Protein AF-A0A7Z2PSY8-F1 (afdb_monomer)

Radius of gyration: 21.69 Å; Cα contacts (8 Å, |Δi|>4): 597; chains: 1; bounding box: 58×44×55 Å

Foldseek 3Di:
DEEEQEDCPDVRLLLQLLVLVVVAQYEYEAQPPVCLVCLLVLNHPDDAPCSSVSSVVSVVVNRYHYYHACQPCLPGQEYEYAHAQAADPPPRGTNCVSLLVVLLRCLVSADAHEYEYAYDDDPCSQVVSVVSSCVNHVPHHYFYKYWYDDADGRCRNVCSVPPLDTDIDGPDPSNCVSVVNQQAAAEEQEEDQPLEPPDLHNVPQPPAPPDPHHAYEYEYPRNQVVCPVVDPRHHYDPDSLRSLAQHQEYEYRYPDPCLPDDLLSSCVRYPAQEYEYAPPSDDPVVSVVSPHNYRYPPHD

Nearest PDB structures (foldseek):
  4xrr-assembly1_A  TM=5.556E-01  e=1.363E-18  Micromonospora echinospora
  4r16-assembly1_B  TM=5.068E-01  e=2.074E-19  Pyrococcus horikoshii OT3
  1mv8-assembly2_D  TM=5.829E-01  e=1.778E-17  Pseudomonas aeruginosa
  4xr9-assembly1_A  TM=5.450E-01  e=8.965E-18  Micromonospora echinospora
  4xr9-assembly1_B  TM=5.479E-01  e=3.734E-17  Micromonospora echinospora

pLDDT: mean 87.35, std 10.58, range [51.31, 98.19]

Secondary structure (DSSP, 8-state):
-EEEEE--SHHHHHHHHHHHHTT-EEEEE-S-HHHHHHHHTT--SS--TTHHHHHHHHHHTT-EEEESSSTTGGG-SEEEE----PBPTTT--B--THHHHHHHHHHTT-SSPEEEE-S---TTHHHHHHHHHHHH-TT---EEEE----PPTTSHHHHHHS-S----B-S-HHHHHHTT---TT-EEEEE--SSSSS----TT-TTTTTTTTSEEEEE-SSTHHHHHHH-TT-EE-SSHHHHTTT-SEEEE-S-SGGGGS-HHHHHHHSSS-EEEETT--S-HHHHHHTT-EEEETT--

Sequence (300 aa):
MRIAMIGAGYIGLVSGACFADFAHDVTCIDKNAEKIAALKQSKIPIYEPDLDQLVTSGVNAGRLKFATDLSSIGDADAVFIAVGTASRRGDGHADLSYVPAAAHEIATHLKDFTVVTKSTVPVGTGDEAERIVREANPAADFAVASNPEFLREGAAIRDFQHPDRIVVGTADERARKVMGGDIRGKTIAMLGLTFKPDTDDGREAPSLPLIAGAKVGAHDPVGMEQAKKELDGSEYCDDPYTCTRGADALVIVTEWKFRGLDLERIKRAMAAPVIVDLRNIYRPEDVRAQGFKYESIGRQ

Structure (mmCIF, N/CA/C/O backbone):
data_AF-A0A7Z2PSY8-F1
#
_entry.id   AF-A0A7Z2PSY8-F1
#
loop_
_atom_site.group_PDB
_atom_site.id
_atom_site.type_symbol
_atom_site.label_atom_id
_atom_site.label_alt_id
_atom_site.label_comp_id
_atom_site.label_asym_id
_atom_site.label_entity_id
_atom_site.label_seq_id
_atom_site.pdbx_PDB_ins_code
_atom_site.Cartn_x
_atom_site.Cartn_y
_atom_site.Cartn_z
_atom_site.occupancy
_atom_site.B_iso_or_equiv
_atom_site.auth_seq_id
_atom_site.auth_comp_id
_atom_site.auth_asym_id
_atom_site.auth_atom_id
_atom_site.pdbx_PDB_model_num
ATOM 1 N N . MET A 1 1 ? -10.119 -10.479 3.248 1.00 86.75 1 MET A N 1
ATOM 2 C CA . MET A 1 1 ? -9.337 -10.192 4.475 1.00 86.75 1 MET A CA 1
ATOM 3 C C . MET A 1 1 ? -10.145 -9.283 5.379 1.00 86.75 1 MET A C 1
ATOM 5 O O . MET A 1 1 ? -10.977 -8.540 4.860 1.00 86.75 1 MET A O 1
ATOM 9 N N . ARG A 1 2 ? -9.896 -9.348 6.684 1.00 93.06 2 ARG A N 1
ATOM 10 C CA . ARG A 1 2 ? -10.402 -8.424 7.700 1.00 93.06 2 ARG A CA 1
ATOM 11 C C . ARG A 1 2 ? -9.403 -7.281 7.875 1.00 93.06 2 ARG A C 1
ATOM 13 O O . ARG A 1 2 ? -8.241 -7.525 8.187 1.00 93.06 2 ARG A O 1
ATOM 20 N N . ILE A 1 3 ? -9.840 -6.051 7.636 1.00 95.50 3 ILE A N 1
ATOM 21 C CA . ILE A 1 3 ? -9.002 -4.850 7.659 1.00 95.50 3 ILE A CA 1
ATOM 22 C C . ILE A 1 3 ? -9.543 -3.888 8.715 1.00 95.50 3 ILE A C 1
ATOM 24 O O . ILE A 1 3 ? -10.713 -3.509 8.683 1.00 95.50 3 ILE A O 1
ATOM 28 N N . ALA A 1 4 ? -8.679 -3.447 9.624 1.00 97.56 4 ALA A N 1
ATOM 29 C CA . ALA A 1 4 ? -8.958 -2.310 10.490 1.00 97.56 4 ALA A CA 1
ATOM 30 C C . ALA A 1 4 ? -8.275 -1.061 9.921 1.00 97.56 4 ALA A C 1
ATOM 32 O O . ALA A 1 4 ? -7.093 -1.097 9.588 1.00 97.56 4 ALA A O 1
ATOM 33 N N . MET A 1 5 ? -9.009 0.043 9.804 1.00 97.94 5 MET A N 1
ATOM 34 C CA . MET A 1 5 ? -8.512 1.314 9.275 1.00 97.94 5 MET A CA 1
ATOM 35 C C . MET A 1 5 ? -8.620 2.388 10.356 1.00 97.94 5 MET A C 1
ATOM 37 O O . MET A 1 5 ? -9.709 2.889 10.630 1.00 97.94 5 MET A O 1
ATOM 41 N N . ILE A 1 6 ? -7.503 2.722 11.000 1.00 97.94 6 ILE A N 1
ATOM 42 C CA . ILE A 1 6 ? -7.448 3.691 12.099 1.00 97.94 6 ILE A CA 1
ATOM 43 C C . ILE A 1 6 ? -7.266 5.094 11.525 1.00 97.94 6 ILE A C 1
ATOM 45 O O . ILE A 1 6 ? -6.242 5.415 10.928 1.00 97.94 6 ILE A O 1
ATOM 49 N N . GLY A 1 7 ? -8.259 5.939 11.764 1.00 96.62 7 GLY A N 1
ATOM 50 C CA . GLY A 1 7 ? -8.446 7.243 11.148 1.00 96.62 7 GLY A CA 1
ATOM 51 C C . GLY A 1 7 ? -9.533 7.170 10.079 1.00 96.62 7 GLY A C 1
ATOM 52 O O . GLY A 1 7 ? -9.344 6.561 9.033 1.00 96.62 7 GLY A O 1
ATOM 53 N N . ALA A 1 8 ? -10.658 7.853 10.301 1.00 96.25 8 ALA A N 1
ATOM 54 C CA . ALA A 1 8 ? -11.702 8.058 9.291 1.00 96.25 8 ALA A CA 1
ATOM 55 C C . ALA A 1 8 ? -11.617 9.482 8.713 1.00 96.25 8 ALA A C 1
ATOM 57 O O . ALA A 1 8 ? -12.619 10.172 8.526 1.00 96.25 8 ALA A O 1
ATOM 58 N N . GLY A 1 9 ? -10.390 9.977 8.525 1.00 92.12 9 GLY A N 1
ATOM 59 C CA . GLY A 1 9 ? -10.117 11.185 7.745 1.00 92.12 9 GLY A CA 1
ATOM 60 C C . GLY A 1 9 ? -10.189 10.903 6.245 1.00 92.12 9 GLY A C 1
ATOM 61 O O . GLY A 1 9 ? -10.648 9.843 5.832 1.00 92.12 9 GLY A O 1
ATOM 62 N N . TYR A 1 10 ? -9.688 11.833 5.435 1.00 92.44 10 TYR A N 1
ATOM 63 C CA . TYR A 1 10 ? -9.713 11.717 3.976 1.00 92.44 10 TYR A CA 1
ATOM 64 C C . TYR A 1 10 ? -9.100 10.399 3.468 1.00 92.44 10 TYR A C 1
ATOM 66 O O . TYR A 1 10 ? -9.788 9.579 2.866 1.00 92.44 10 TYR A O 1
ATOM 74 N N . ILE A 1 11 ? -7.829 10.149 3.807 1.00 92.81 11 ILE A N 1
ATOM 75 C CA . ILE A 1 11 ? -7.092 8.947 3.385 1.00 92.81 11 ILE A CA 1
ATOM 76 C C . ILE A 1 11 ? -7.780 7.672 3.881 1.00 92.81 11 ILE A C 1
ATOM 78 O O . ILE A 1 11 ? -8.051 6.769 3.091 1.00 92.81 11 ILE A O 1
ATOM 82 N N . GLY A 1 12 ? -8.058 7.589 5.184 1.00 96.50 12 GLY A N 1
ATOM 83 C CA . GLY A 1 12 ? -8.584 6.367 5.784 1.00 96.50 12 GLY A CA 1
ATOM 84 C C . GLY A 1 12 ? -10.005 6.033 5.334 1.00 96.50 12 GLY A C 1
ATOM 85 O O . GLY A 1 12 ? -10.288 4.872 5.050 1.00 96.50 12 GLY A O 1
ATOM 86 N N . LEU A 1 13 ? -10.887 7.028 5.178 1.00 97.81 13 LEU A N 1
ATOM 87 C CA . LEU A 1 13 ? -12.253 6.781 4.713 1.00 97.81 13 LEU A CA 1
ATOM 88 C C . LEU A 1 13 ? -12.284 6.330 3.250 1.00 97.81 13 LEU A C 1
ATOM 90 O O . LEU A 1 13 ? -12.935 5.329 2.956 1.00 97.81 13 LEU A O 1
ATOM 94 N N . VAL A 1 14 ? -11.559 7.015 2.356 1.00 97.06 14 VAL A N 1
ATOM 95 C CA . VAL A 1 14 ? -11.489 6.626 0.936 1.00 97.06 14 VAL A CA 1
ATOM 96 C C . VAL A 1 14 ? -10.870 5.236 0.794 1.00 97.06 14 VAL A C 1
ATOM 98 O O . VAL A 1 14 ? -11.462 4.368 0.153 1.00 97.06 14 VAL A O 1
ATOM 101 N N . SER A 1 15 ? -9.733 4.990 1.453 1.00 95.38 15 SER A N 1
ATOM 102 C CA . SER A 1 15 ? -9.054 3.687 1.402 1.00 95.38 15 SER A CA 1
ATOM 103 C C . SER A 1 15 ? -9.944 2.570 1.944 1.00 95.38 15 SER A C 1
ATOM 105 O O . SER A 1 15 ? -10.077 1.522 1.321 1.00 95.38 15 SER A O 1
ATOM 107 N N . GLY A 1 16 ? -10.583 2.789 3.098 1.00 96.75 16 GLY A N 1
ATOM 108 C CA . GLY A 1 16 ? -11.460 1.802 3.720 1.00 96.75 16 GLY A CA 1
ATOM 109 C C . GLY A 1 16 ? -12.694 1.482 2.875 1.00 96.75 16 GLY A C 1
ATOM 110 O O . GLY A 1 16 ? -13.048 0.312 2.731 1.00 96.75 16 GLY A O 1
ATOM 111 N N . ALA A 1 17 ? -13.312 2.495 2.261 1.00 97.81 17 ALA A N 1
ATOM 112 C CA . ALA A 1 17 ? -14.438 2.302 1.351 1.00 97.81 17 ALA A CA 1
ATOM 113 C C . ALA A 1 17 ? -14.027 1.526 0.087 1.00 97.81 17 ALA A C 1
ATOM 115 O O . ALA A 1 17 ? -14.714 0.579 -0.293 1.00 97.81 17 ALA A O 1
ATOM 116 N N . CYS A 1 18 ? -12.877 1.849 -0.513 1.00 92.56 18 CYS A N 1
ATOM 117 C CA . CYS A 1 18 ? -12.367 1.126 -1.681 1.00 92.56 18 CYS A CA 1
ATOM 118 C C . CYS A 1 18 ? -11.974 -0.323 -1.349 1.00 92.56 18 CYS A C 1
ATOM 120 O O . CYS A 1 18 ? -12.273 -1.235 -2.113 1.00 92.56 18 CYS A O 1
ATOM 122 N N . PHE A 1 19 ? -11.367 -0.582 -0.186 1.00 91.38 19 PHE A N 1
ATOM 123 C CA . PHE A 1 19 ? -11.112 -1.957 0.254 1.00 91.38 19 PHE A CA 1
ATOM 124 C C . PHE A 1 19 ? -12.413 -2.757 0.445 1.00 91.38 19 PHE A C 1
ATOM 126 O O . PHE A 1 19 ? -12.470 -3.930 0.075 1.00 91.38 19 PHE A O 1
ATOM 133 N N . ALA A 1 20 ? -13.471 -2.146 0.986 1.00 94.19 20 ALA A N 1
ATOM 134 C CA . ALA A 1 20 ? -14.768 -2.81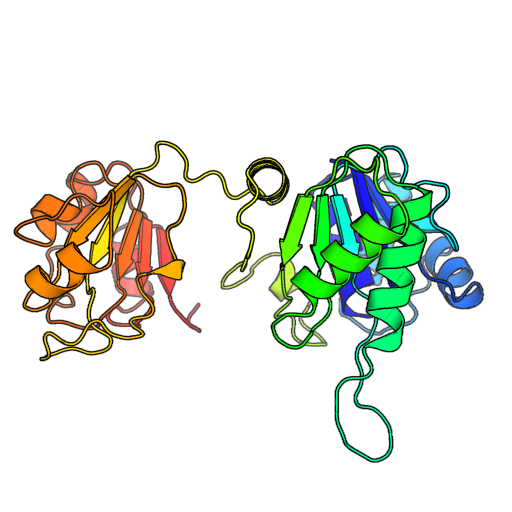1 1.128 1.00 94.19 20 ALA A CA 1
ATOM 135 C C . ALA A 1 20 ? -15.424 -3.121 -0.234 1.00 94.19 20 ALA A C 1
ATOM 137 O O . ALA A 1 20 ? -16.094 -4.152 -0.389 1.00 94.19 20 ALA A O 1
ATOM 138 N N . ASP A 1 21 ? -15.204 -2.256 -1.227 1.00 90.19 21 ASP A N 1
ATOM 139 C CA . ASP A 1 21 ? -15.605 -2.468 -2.622 1.00 90.19 21 ASP A CA 1
ATOM 140 C C . ASP A 1 21 ? -14.829 -3.625 -3.272 1.00 90.19 21 ASP A C 1
ATOM 142 O O . ASP A 1 21 ? -15.420 -4.493 -3.911 1.00 90.19 21 ASP A O 1
ATOM 146 N N . PHE A 1 22 ? -13.539 -3.765 -2.952 1.00 82.25 22 PHE A N 1
ATOM 147 C CA . PHE A 1 22 ? -12.706 -4.929 -3.297 1.00 82.25 22 PHE A CA 1
ATOM 148 C C . PHE A 1 22 ? -13.008 -6.188 -2.459 1.00 82.25 22 PHE A C 1
ATOM 150 O O . PHE A 1 22 ? -12.196 -7.109 -2.376 1.00 82.25 22 PHE A O 1
ATOM 157 N N . ALA A 1 23 ? -14.194 -6.252 -1.852 1.00 85.88 23 ALA A N 1
ATOM 158 C CA . ALA A 1 23 ? -14.717 -7.388 -1.098 1.00 85.88 23 ALA A CA 1
ATOM 159 C C . ALA A 1 23 ? -13.939 -7.762 0.183 1.00 85.88 23 ALA A C 1
ATOM 161 O O . ALA A 1 23 ? -14.065 -8.887 0.679 1.00 85.88 23 ALA A O 1
ATOM 162 N N . HIS A 1 24 ? -13.183 -6.830 0.769 1.00 88.81 24 HIS A N 1
ATOM 163 C CA . HIS A 1 24 ? -12.647 -6.989 2.125 1.00 88.81 24 HIS A CA 1
ATOM 164 C C . HIS A 1 24 ? -13.714 -6.670 3.190 1.00 88.81 24 HIS A C 1
ATOM 166 O O . HIS A 1 24 ? -14.646 -5.913 2.930 1.00 88.81 24 HIS A O 1
ATOM 172 N N . ASP A 1 25 ? -13.588 -7.246 4.391 1.00 95.56 25 ASP A N 1
ATOM 173 C CA . ASP A 1 25 ? -14.380 -6.839 5.565 1.00 95.56 25 ASP A CA 1
ATOM 174 C C . ASP A 1 25 ? -13.592 -5.753 6.300 1.00 95.56 25 ASP A C 1
ATOM 176 O O . ASP A 1 25 ? -12.512 -6.018 6.827 1.00 95.56 25 ASP A O 1
ATOM 180 N N . VAL A 1 26 ? -14.089 -4.521 6.267 1.00 97.62 26 VAL A N 1
ATOM 181 C CA . VAL A 1 26 ? -13.376 -3.325 6.710 1.00 97.62 26 VAL A CA 1
ATOM 182 C C . VAL A 1 26 ? -14.096 -2.686 7.888 1.00 97.62 26 VAL A C 1
ATOM 184 O O . VAL A 1 26 ? -15.297 -2.420 7.836 1.00 97.62 26 VAL A O 1
ATOM 187 N N . THR A 1 27 ? -13.343 -2.359 8.936 1.00 98.19 27 THR A N 1
ATOM 188 C CA . THR A 1 27 ? -13.812 -1.490 10.021 1.00 98.19 27 THR A CA 1
ATOM 189 C C . THR A 1 27 ? -12.986 -0.208 10.053 1.00 98.19 27 THR A C 1
ATOM 191 O O . THR A 1 27 ? -11.801 -0.239 10.378 1.00 98.19 27 THR A O 1
ATOM 194 N N . CYS A 1 28 ? -13.612 0.926 9.731 1.00 98.12 28 CYS A N 1
ATOM 195 C CA . CYS A 1 28 ? -13.019 2.254 9.883 1.00 98.12 28 CYS A CA 1
ATOM 196 C C . CYS A 1 28 ? -13.229 2.767 11.314 1.00 98.12 28 CYS A C 1
ATOM 198 O O . CYS A 1 28 ? -14.351 2.784 11.824 1.00 98.12 28 CYS A O 1
ATOM 200 N N . ILE A 1 29 ? -12.150 3.196 11.961 1.00 98.12 29 ILE A N 1
ATOM 201 C CA . ILE A 1 29 ? -12.110 3.516 13.390 1.00 98.12 29 ILE A CA 1
ATOM 202 C C . ILE A 1 29 ? -11.649 4.958 13.567 1.00 98.12 29 ILE A C 1
ATOM 204 O O . ILE A 1 29 ? -10.627 5.354 13.017 1.00 98.12 29 ILE A O 1
ATOM 208 N N . ASP A 1 30 ? -12.374 5.760 14.341 1.00 97.38 30 ASP A N 1
ATOM 209 C CA . ASP A 1 30 ? -11.993 7.145 14.638 1.00 97.38 30 ASP A CA 1
ATOM 210 C C . ASP A 1 30 ? -12.490 7.546 16.028 1.00 97.38 30 ASP A C 1
ATOM 212 O O . ASP A 1 30 ? -13.621 7.236 16.400 1.00 97.38 30 ASP A O 1
ATOM 216 N N . LYS A 1 31 ? -11.665 8.266 16.796 1.00 96.00 31 LYS A N 1
ATOM 217 C CA . LYS A 1 31 ? -12.029 8.710 18.153 1.00 96.00 31 LYS A CA 1
ATOM 218 C C . LYS A 1 31 ? -13.129 9.776 18.153 1.00 96.00 31 LYS A C 1
ATOM 220 O O . LYS A 1 31 ? -13.760 10.004 19.183 1.00 96.00 31 LYS A O 1
ATOM 225 N N . ASN A 1 32 ? -13.381 10.439 17.022 1.00 96.38 32 ASN A N 1
ATOM 226 C CA . ASN A 1 32 ? -14.472 11.396 16.901 1.00 96.38 32 ASN A CA 1
ATOM 227 C C . ASN A 1 32 ? -15.827 10.666 16.786 1.00 96.38 32 ASN A C 1
ATOM 229 O O . ASN A 1 32 ? -16.241 10.237 15.706 1.00 96.38 32 ASN A O 1
ATOM 233 N N . ALA A 1 33 ? -16.538 10.568 17.912 1.00 97.06 33 ALA A N 1
ATOM 234 C CA . ALA A 1 33 ? -17.832 9.894 17.999 1.00 97.06 33 ALA A CA 1
ATOM 235 C C . ALA A 1 33 ? -18.912 10.512 17.092 1.00 97.06 33 ALA A C 1
ATOM 237 O O . ALA A 1 33 ? -19.717 9.773 16.524 1.00 97.06 33 ALA A O 1
ATOM 238 N N . GLU A 1 34 ? -18.919 11.835 16.907 1.00 97.06 34 GLU A N 1
ATOM 239 C CA . GLU A 1 34 ? -19.874 12.516 16.020 1.00 97.06 34 GLU A CA 1
ATOM 240 C C . GLU A 1 34 ? -19.637 12.128 14.558 1.00 97.06 34 GLU A C 1
ATOM 242 O O . GLU A 1 34 ? -20.580 11.796 13.836 1.00 97.06 34 GLU A O 1
ATOM 247 N N . LYS A 1 35 ? -18.365 12.079 14.143 1.00 96.75 35 LYS A N 1
ATOM 248 C CA . LYS A 1 35 ? -17.960 11.622 12.810 1.00 96.75 35 LYS A CA 1
ATOM 249 C C . LYS A 1 35 ? -18.402 10.181 12.562 1.00 96.75 35 LYS A C 1
ATOM 251 O O . LYS A 1 35 ? -19.007 9.890 11.533 1.00 96.75 35 LYS A O 1
ATOM 256 N N . ILE A 1 36 ? -18.138 9.281 13.509 1.00 97.94 36 ILE A N 1
ATOM 257 C CA . ILE A 1 36 ? -18.538 7.873 13.398 1.00 97.94 36 ILE A CA 1
ATOM 258 C C . ILE A 1 36 ? -20.064 7.727 13.376 1.00 97.94 36 ILE A C 1
ATOM 260 O O . ILE A 1 36 ? -20.589 6.939 12.589 1.00 97.94 36 ILE A O 1
ATOM 264 N N . ALA A 1 37 ? -20.797 8.494 14.185 1.00 96.94 37 ALA A N 1
ATOM 265 C CA . ALA A 1 37 ? -22.258 8.491 14.171 1.00 96.94 37 ALA A CA 1
ATOM 266 C C . ALA A 1 37 ? -22.831 8.968 12.825 1.00 96.94 37 ALA A C 1
ATOM 268 O O . ALA A 1 37 ? -23.801 8.382 12.339 1.00 96.94 37 ALA A O 1
ATOM 269 N N . ALA A 1 38 ? -22.219 9.982 12.203 1.00 96.50 38 ALA A N 1
ATOM 270 C CA . ALA A 1 38 ? -22.578 10.443 10.863 1.00 96.50 38 ALA A CA 1
ATOM 271 C C . ALA A 1 38 ? -22.304 9.363 9.800 1.00 96.50 38 ALA A C 1
ATOM 273 O O . ALA A 1 38 ? -23.201 9.021 9.028 1.00 96.50 38 ALA A O 1
ATOM 274 N N . LEU A 1 39 ? -21.116 8.751 9.821 1.00 97.06 39 LEU A N 1
ATOM 275 C CA . LEU A 1 39 ? -20.724 7.698 8.879 1.00 97.06 39 LEU A CA 1
ATOM 276 C C . LEU A 1 39 ? -21.614 6.450 8.970 1.00 97.06 39 LEU A C 1
ATOM 278 O O . LEU A 1 39 ? -21.987 5.888 7.944 1.00 97.06 39 LEU A O 1
ATOM 282 N N . LYS A 1 40 ? -22.049 6.061 10.176 1.00 95.12 40 LYS A N 1
ATOM 283 C CA . LYS A 1 40 ? -23.037 4.979 10.375 1.00 95.12 40 LYS A CA 1
ATOM 284 C C . LYS A 1 40 ? -24.397 5.268 9.732 1.00 95.12 40 LYS A C 1
ATOM 286 O O . LYS A 1 40 ? -25.156 4.340 9.480 1.00 95.12 40 LYS A O 1
ATOM 291 N N . GLN A 1 41 ? -24.710 6.536 9.477 1.00 93.31 41 GLN A N 1
ATOM 292 C CA . GLN A 1 41 ? -25.907 6.981 8.758 1.00 93.31 41 GLN A CA 1
ATOM 293 C C . GLN A 1 41 ? -25.609 7.296 7.280 1.00 93.31 41 GLN A C 1
ATOM 295 O O . GLN A 1 41 ? -26.411 7.966 6.634 1.00 93.31 41 GLN A O 1
ATOM 300 N N . SER A 1 42 ? -24.451 6.868 6.761 1.00 90.44 42 SER A N 1
ATOM 301 C CA . SER A 1 42 ? -23.938 7.188 5.420 1.00 90.44 42 SER A CA 1
ATOM 302 C C . SER A 1 42 ? -23.840 8.693 5.128 1.00 90.44 42 SER A C 1
ATOM 304 O O . SER A 1 42 ? -23.894 9.124 3.980 1.00 90.44 42 SER A O 1
ATOM 306 N N . LYS A 1 43 ? -23.679 9.519 6.171 1.00 93.56 43 LYS A N 1
ATOM 307 C CA . LYS A 1 43 ? -23.410 10.956 6.041 1.00 93.56 43 LYS A CA 1
ATOM 308 C C . LYS A 1 43 ? -21.903 11.173 6.027 1.00 93.56 43 LYS A C 1
ATOM 310 O O . LYS A 1 43 ? -21.231 10.954 7.035 1.00 93.56 43 LYS A O 1
ATOM 315 N N . ILE A 1 44 ? -21.382 11.593 4.880 1.00 94.31 44 ILE A N 1
ATOM 316 C CA . ILE A 1 44 ? -19.942 11.711 4.652 1.00 94.31 44 ILE A CA 1
ATOM 317 C C . ILE A 1 44 ? -19.440 13.074 5.162 1.00 94.31 44 ILE A C 1
ATOM 319 O O . ILE A 1 44 ? -19.973 14.106 4.757 1.00 94.31 44 ILE A O 1
ATOM 323 N N . PRO A 1 45 ? -18.433 13.113 6.058 1.00 87.31 45 PRO A N 1
ATOM 324 C CA . PRO A 1 45 ? -17.938 14.347 6.680 1.00 87.31 45 PRO A CA 1
ATOM 325 C C . PRO A 1 45 ? -16.943 15.130 5.803 1.00 87.31 45 PRO A C 1
ATOM 327 O O . PRO A 1 45 ? -16.432 16.164 6.226 1.00 87.31 45 PRO A O 1
ATOM 330 N N . ILE A 1 46 ? -16.633 14.617 4.613 1.00 89.94 46 ILE A N 1
ATOM 331 C CA . ILE A 1 46 ? -15.709 15.185 3.629 1.00 89.94 46 ILE A CA 1
ATOM 332 C C . ILE A 1 46 ? -16.383 15.190 2.258 1.00 89.94 46 ILE A C 1
ATOM 334 O O . ILE A 1 46 ? -17.334 14.443 2.033 1.00 89.94 46 ILE A O 1
ATOM 338 N N . TYR A 1 47 ? -15.874 16.005 1.340 1.00 90.69 47 TYR A N 1
ATOM 339 C CA . TYR A 1 47 ? -16.295 15.964 -0.054 1.00 90.69 47 TYR A CA 1
ATOM 340 C C . TYR A 1 47 ? -15.272 15.186 -0.880 1.00 90.69 47 TYR A C 1
ATOM 342 O O . TYR A 1 47 ? -14.105 15.561 -0.929 1.00 90.69 47 TYR A O 1
ATOM 350 N N . GLU A 1 48 ? -15.734 14.123 -1.526 1.00 91.94 48 GLU A N 1
ATOM 351 C CA . GLU A 1 48 ? -15.011 13.371 -2.546 1.00 91.94 48 GLU A CA 1
ATOM 352 C C . GLU A 1 48 ? -16.058 12.797 -3.512 1.00 91.94 48 GLU A C 1
ATOM 354 O O . GLU A 1 48 ? -17.046 12.232 -3.025 1.00 91.94 48 GLU A O 1
ATOM 359 N N . PRO A 1 49 ? -15.919 12.967 -4.843 1.00 92.69 49 PRO A N 1
ATOM 360 C CA . PRO A 1 49 ? -16.894 12.451 -5.798 1.00 92.69 49 PRO A CA 1
ATOM 361 C C . PRO A 1 49 ? -17.167 10.957 -5.596 1.00 92.69 49 PRO A C 1
ATOM 363 O O . PRO A 1 49 ? -16.238 10.182 -5.406 1.00 92.69 49 PRO A O 1
ATOM 366 N N . ASP A 1 50 ? -18.447 10.577 -5.614 1.00 95.19 50 ASP A N 1
ATOM 367 C CA . ASP A 1 50 ? -18.958 9.200 -5.502 1.00 95.19 50 ASP A CA 1
ATOM 368 C C . ASP A 1 50 ? -18.660 8.456 -4.178 1.00 95.19 50 ASP A C 1
ATOM 370 O O . ASP A 1 50 ? -19.042 7.291 -4.008 1.00 95.19 50 ASP A O 1
ATOM 374 N N . LEU A 1 51 ? -18.035 9.111 -3.191 1.00 96.69 51 LEU A N 1
ATOM 375 C CA . LEU A 1 51 ? -17.692 8.478 -1.910 1.00 96.69 51 LEU A CA 1
ATOM 376 C C . LEU A 1 51 ? -18.926 8.109 -1.077 1.00 96.69 51 LEU A C 1
ATOM 378 O O . LEU A 1 51 ? -18.921 7.096 -0.377 1.00 96.69 51 LEU A O 1
ATOM 382 N N . ASP A 1 52 ? -19.990 8.905 -1.151 1.00 96.06 52 ASP A N 1
ATOM 383 C CA . ASP A 1 52 ? -21.268 8.631 -0.491 1.00 96.06 52 ASP A CA 1
ATOM 384 C C . ASP A 1 52 ? -21.905 7.332 -0.998 1.00 96.06 52 ASP A C 1
ATOM 386 O O . ASP A 1 52 ? -22.348 6.503 -0.194 1.00 96.06 52 ASP A O 1
ATOM 390 N N . GLN A 1 53 ? -21.880 7.112 -2.313 1.00 96.50 53 GLN A N 1
ATOM 391 C CA . GLN A 1 53 ? -22.365 5.886 -2.941 1.00 96.50 53 GLN A CA 1
ATOM 392 C C . GLN A 1 53 ? -21.505 4.685 -2.545 1.00 96.50 53 GLN A C 1
ATOM 394 O O . GLN A 1 53 ? -22.046 3.646 -2.156 1.00 96.50 53 GLN A O 1
ATOM 399 N N . LEU A 1 54 ? -20.177 4.836 -2.581 1.00 95.94 54 LEU A N 1
ATOM 400 C CA . LEU A 1 54 ? -19.232 3.772 -2.241 1.00 95.94 54 LEU A CA 1
ATOM 401 C C . LEU A 1 54 ? -19.378 3.327 -0.777 1.00 95.94 54 LEU A C 1
ATOM 403 O O . LEU A 1 54 ? -19.489 2.133 -0.489 1.00 95.94 54 LEU A O 1
ATOM 407 N N . VAL A 1 55 ? -19.458 4.288 0.150 1.00 97.81 55 VAL A N 1
ATOM 408 C CA . VAL A 1 55 ? -19.680 4.019 1.578 1.00 97.81 55 VAL A CA 1
ATOM 409 C C . VAL A 1 55 ? -21.043 3.370 1.803 1.00 97.81 55 VAL A C 1
ATOM 411 O O . VAL A 1 55 ? -21.119 2.346 2.483 1.00 97.81 55 VAL A O 1
ATOM 414 N N . THR A 1 56 ? -22.109 3.910 1.203 1.00 97.44 56 THR A N 1
ATOM 415 C CA . THR A 1 56 ? -23.465 3.350 1.327 1.00 97.44 56 THR A CA 1
ATOM 416 C C . THR A 1 56 ? -23.514 1.905 0.829 1.00 97.44 56 THR A C 1
ATOM 418 O O . THR A 1 56 ? -24.079 1.036 1.494 1.00 97.44 56 THR A O 1
ATOM 421 N N . SER A 1 57 ? -22.882 1.621 -0.313 1.00 96.12 57 SER A N 1
ATOM 422 C CA . SER A 1 57 ? -22.772 0.274 -0.879 1.00 96.12 57 SER A CA 1
ATOM 423 C C . SER A 1 57 ? -22.040 -0.682 0.070 1.00 96.12 57 SER A C 1
ATOM 425 O O . SER A 1 57 ? -22.561 -1.752 0.396 1.00 96.12 57 SER A O 1
ATOM 427 N N . GLY A 1 58 ? -20.874 -0.277 0.587 1.00 96.50 58 GLY A N 1
ATOM 428 C CA . GLY A 1 58 ? -20.089 -1.077 1.530 1.00 96.50 58 GLY A CA 1
ATOM 429 C C . GLY A 1 58 ? -20.839 -1.386 2.831 1.00 96.50 58 GLY A C 1
ATOM 430 O O . GLY A 1 58 ? -20.798 -2.524 3.309 1.00 96.50 58 GLY A O 1
ATOM 431 N N . VAL A 1 59 ? -21.564 -0.402 3.376 1.00 97.44 59 VAL A N 1
ATOM 432 C CA . VAL A 1 59 ? -22.396 -0.562 4.581 1.00 97.44 59 VAL A CA 1
ATOM 433 C C . VAL A 1 59 ? -23.563 -1.513 4.313 1.00 97.44 59 VAL A C 1
ATOM 435 O O . VAL A 1 59 ? -23.761 -2.461 5.073 1.00 97.44 59 VAL A O 1
ATOM 438 N N . ASN A 1 60 ? -24.296 -1.323 3.212 1.00 96.12 60 ASN A N 1
ATOM 439 C CA . ASN A 1 60 ? -25.424 -2.182 2.837 1.00 96.12 60 ASN A CA 1
ATOM 440 C C . ASN A 1 60 ? -24.993 -3.631 2.579 1.00 96.12 60 ASN A C 1
ATOM 442 O O . ASN A 1 60 ? -25.731 -4.566 2.885 1.00 96.12 60 ASN A O 1
ATOM 446 N N . ALA A 1 61 ? -23.786 -3.826 2.047 1.00 94.88 61 ALA A N 1
ATOM 447 C CA . ALA A 1 61 ? -23.196 -5.142 1.844 1.00 94.88 61 ALA A CA 1
ATOM 448 C C . ALA A 1 61 ? -22.650 -5.783 3.136 1.00 94.88 61 ALA A C 1
ATOM 450 O O . ALA A 1 61 ? -22.169 -6.915 3.093 1.00 94.88 61 ALA A O 1
ATOM 451 N N . GLY A 1 62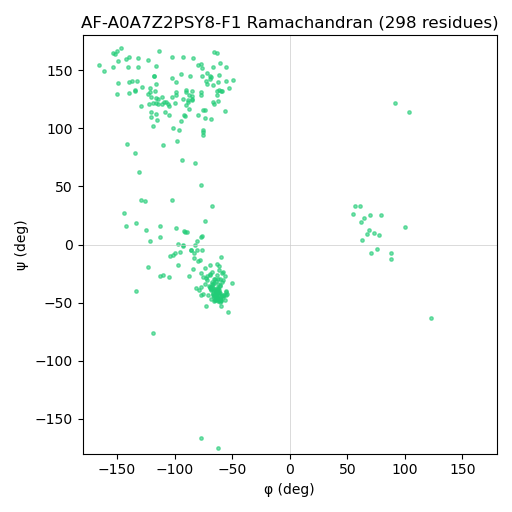 ? -22.667 -5.068 4.267 1.00 96.31 62 GLY A N 1
ATOM 452 C CA . GLY A 1 62 ? -22.099 -5.522 5.540 1.00 96.31 62 GLY A CA 1
ATOM 453 C C . GLY A 1 62 ? -20.569 -5.615 5.551 1.00 96.31 62 GLY A C 1
ATOM 454 O O . GLY A 1 62 ? -20.007 -6.205 6.475 1.00 96.31 6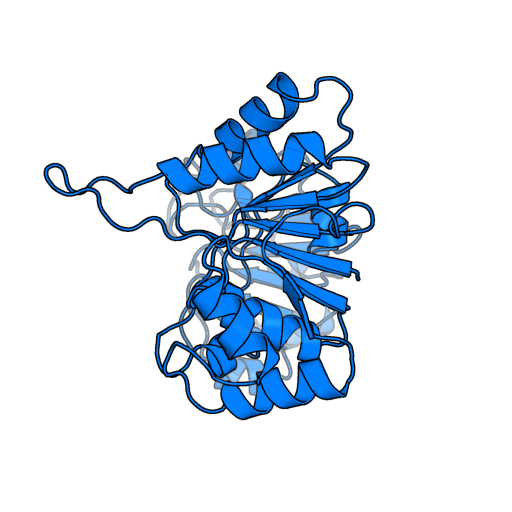2 GLY A O 1
ATOM 455 N N . ARG A 1 63 ? -19.902 -5.046 4.536 1.00 95.69 63 ARG A N 1
ATOM 456 C CA . ARG A 1 63 ? -18.444 -5.085 4.341 1.00 95.69 63 ARG A CA 1
ATOM 457 C C . ARG A 1 63 ? -17.718 -3.850 4.859 1.00 95.69 63 ARG A C 1
ATOM 459 O O . ARG A 1 63 ? -16.514 -3.914 5.050 1.00 95.69 63 ARG A O 1
ATOM 466 N N . LEU A 1 64 ? -18.425 -2.746 5.093 1.00 98.00 64 LEU A N 1
ATOM 467 C CA . LEU A 1 64 ? -17.8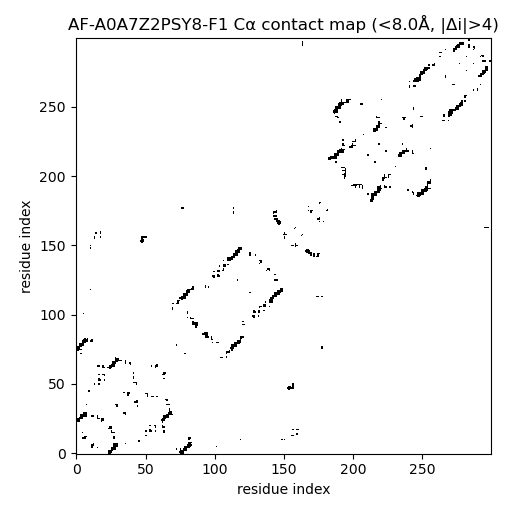72 -1.541 5.706 1.00 98.00 64 LEU A CA 1
ATOM 468 C C . LEU A 1 64 ? -18.596 -1.243 7.017 1.00 98.00 64 LEU A C 1
ATOM 470 O O . LEU A 1 64 ? -19.813 -1.058 7.046 1.00 98.00 64 LEU A O 1
ATOM 474 N N . LYS A 1 65 ? -17.834 -1.191 8.105 1.00 97.94 65 LYS A N 1
ATOM 475 C CA . LYS A 1 65 ? -18.309 -0.901 9.460 1.00 97.94 65 LYS A CA 1
ATOM 476 C C . LYS A 1 65 ? -17.556 0.298 10.021 1.00 97.94 65 LYS A C 1
ATOM 478 O O . LYS A 1 65 ? -16.448 0.615 9.591 1.00 97.94 65 LYS A O 1
ATOM 483 N N . PHE A 1 66 ? -18.149 0.938 11.022 1.00 98.00 66 PHE A N 1
ATOM 484 C CA . PHE A 1 66 ? -17.558 2.087 11.701 1.00 98.00 66 PHE A CA 1
ATOM 485 C C . PHE A 1 66 ? -17.557 1.887 13.217 1.00 98.00 66 PHE A C 1
ATOM 487 O O . PHE A 1 66 ? -18.577 1.488 13.790 1.00 98.00 66 PHE A O 1
ATOM 494 N N . ALA A 1 67 ? -16.445 2.206 13.873 1.00 97.69 67 ALA A N 1
ATOM 495 C CA . ALA A 1 67 ? -16.285 2.087 15.322 1.00 97.69 67 ALA A CA 1
ATOM 496 C C . ALA A 1 67 ? -15.519 3.281 15.915 1.00 97.69 67 ALA A C 1
ATOM 498 O O . ALA A 1 67 ? -14.860 4.032 15.201 1.00 97.69 67 ALA A O 1
ATOM 499 N N . THR A 1 68 ? -15.641 3.468 17.227 1.00 97.38 68 THR A N 1
ATOM 500 C CA . THR A 1 68 ? -14.976 4.549 17.979 1.00 97.38 68 THR A CA 1
ATOM 501 C C . THR A 1 68 ? -13.740 4.087 18.746 1.00 97.38 68 THR A C 1
ATOM 503 O O . THR A 1 68 ? -13.010 4.911 19.287 1.00 97.38 68 THR A O 1
ATOM 506 N N . ASP A 1 69 ? -13.516 2.777 18.804 1.00 94.94 69 ASP A N 1
ATOM 507 C CA . ASP A 1 69 ? -12.452 2.130 19.564 1.00 94.94 69 ASP A CA 1
ATOM 508 C C . ASP A 1 69 ? -11.961 0.868 18.836 1.00 94.94 69 ASP A C 1
ATOM 510 O O . ASP A 1 69 ? -12.566 0.406 17.861 1.00 94.94 69 ASP A O 1
ATOM 514 N N . LEU A 1 70 ? -10.839 0.324 19.309 1.00 93.38 70 LEU A N 1
ATOM 515 C CA . LEU A 1 70 ? -10.146 -0.803 18.688 1.00 93.38 70 LEU A CA 1
ATOM 516 C C . LEU A 1 70 ? -10.636 -2.168 19.210 1.00 93.38 70 LEU A C 1
ATOM 518 O O . LEU A 1 70 ? -10.049 -3.192 18.877 1.00 93.38 70 LEU A O 1
ATOM 522 N N . SER A 1 71 ? -11.733 -2.247 19.972 1.00 89.19 71 SER A N 1
ATOM 523 C CA . SER A 1 71 ? -12.203 -3.524 20.549 1.00 89.19 71 SER A CA 1
ATOM 524 C C . SER A 1 71 ? -12.496 -4.613 19.508 1.00 89.19 71 SER A C 1
ATOM 526 O O . SER A 1 71 ? -12.427 -5.802 19.814 1.00 89.19 71 SER A O 1
ATOM 528 N N . SER A 1 72 ? -12.785 -4.214 18.268 1.00 82.88 72 SER A N 1
ATOM 529 C CA . SER A 1 72 ? -13.146 -5.102 17.159 1.00 82.88 72 SER A CA 1
ATOM 530 C C . SER A 1 72 ? -11.969 -5.559 16.284 1.00 82.88 72 SER A C 1
ATOM 532 O O . SER A 1 72 ? -12.186 -6.340 15.359 1.00 82.88 72 SER A O 1
ATOM 534 N N . ILE A 1 73 ? -10.727 -5.130 16.560 1.00 87.75 73 ILE A N 1
ATOM 535 C CA . ILE A 1 73 ? -9.581 -5.420 15.670 1.00 87.75 73 ILE A CA 1
ATOM 536 C C . ILE A 1 73 ? -8.904 -6.773 15.923 1.00 87.75 73 ILE A C 1
ATOM 538 O O . ILE A 1 73 ? -7.995 -7.139 15.184 1.00 87.75 73 ILE A O 1
ATOM 542 N N . GLY A 1 74 ? -9.320 -7.519 16.951 1.00 82.62 74 GLY A N 1
ATOM 543 C CA . GLY A 1 74 ? -8.619 -8.729 17.405 1.00 82.62 74 GLY A CA 1
ATOM 544 C C . GLY A 1 74 ? -8.529 -9.866 16.378 1.00 82.62 74 GLY A C 1
ATOM 545 O O . GLY A 1 74 ? -7.665 -10.726 16.521 1.00 82.62 74 GLY A O 1
ATOM 546 N N . ASP A 1 75 ? -9.378 -9.850 15.348 1.00 84.75 75 ASP A N 1
ATOM 547 C CA . ASP A 1 75 ? -9.357 -10.819 14.246 1.00 84.75 75 ASP A CA 1
ATOM 548 C C . ASP A 1 75 ? -8.951 -10.185 12.896 1.00 84.75 75 ASP A C 1
ATOM 550 O O . ASP A 1 75 ? -9.242 -10.741 11.831 1.00 84.75 75 ASP A O 1
ATOM 554 N N . ALA A 1 76 ? -8.367 -8.984 12.911 1.00 91.88 76 ALA A N 1
ATOM 555 C CA . ALA A 1 76 ? -7.892 -8.330 11.697 1.00 91.88 76 ALA A CA 1
ATOM 556 C C . ALA A 1 76 ? -6.671 -9.064 11.120 1.00 91.88 76 ALA A C 1
ATOM 558 O O . ALA A 1 76 ? -5.794 -9.500 11.858 1.00 91.88 76 ALA A O 1
ATOM 559 N N . ASP A 1 77 ? -6.590 -9.145 9.791 1.00 90.81 77 ASP A N 1
ATOM 560 C CA . ASP A 1 77 ? -5.389 -9.597 9.080 1.00 90.81 77 ASP A CA 1
ATOM 561 C C . ASP A 1 77 ? -4.378 -8.435 8.951 1.00 90.81 77 ASP A C 1
ATOM 563 O O . ASP A 1 77 ? -3.163 -8.615 9.075 1.00 90.81 77 ASP A O 1
ATOM 567 N N . ALA A 1 78 ? -4.895 -7.216 8.737 1.00 93.62 78 ALA A N 1
ATOM 568 C CA . ALA A 1 78 ? -4.125 -5.977 8.645 1.00 93.62 78 ALA A CA 1
ATOM 569 C C . ALA A 1 78 ? -4.789 -4.820 9.402 1.00 93.62 78 ALA A C 1
ATOM 571 O O . ALA A 1 78 ? -6.006 -4.625 9.335 1.00 93.62 78 ALA A O 1
ATOM 572 N N . VAL A 1 79 ? -3.961 -4.010 10.062 1.00 96.56 79 VAL A N 1
ATOM 573 C CA . VAL A 1 79 ? -4.358 -2.793 10.774 1.00 96.56 79 VAL A CA 1
ATOM 574 C C . VAL A 1 79 ? -3.608 -1.610 10.173 1.00 96.56 79 VAL A C 1
ATOM 576 O O . VAL A 1 79 ? -2.399 -1.474 10.344 1.00 96.56 79 VAL A O 1
ATOM 579 N N . PHE A 1 80 ? -4.322 -0.747 9.460 1.00 96.88 80 PHE A N 1
ATOM 580 C CA . PHE A 1 80 ? -3.765 0.440 8.823 1.00 96.88 80 PHE A CA 1
ATOM 581 C C . PHE A 1 80 ? -3.832 1.641 9.764 1.00 96.88 80 PHE A C 1
ATOM 583 O O . PHE A 1 80 ? -4.892 1.960 10.302 1.00 96.88 80 PHE A O 1
ATOM 590 N N . ILE A 1 81 ? -2.715 2.350 9.908 1.00 97.38 81 ILE A N 1
ATOM 591 C CA . ILE A 1 81 ? -2.636 3.652 10.567 1.00 97.38 81 ILE A CA 1
ATOM 592 C C . ILE A 1 81 ? -2.755 4.726 9.481 1.00 97.38 81 ILE A C 1
ATOM 594 O O . ILE A 1 81 ? -1.819 4.941 8.711 1.00 97.38 81 ILE A O 1
ATOM 598 N N . ALA A 1 82 ? -3.913 5.380 9.416 1.00 96.50 82 ALA A N 1
ATOM 599 C CA . ALA A 1 82 ? -4.270 6.445 8.474 1.00 96.50 82 ALA A CA 1
ATOM 600 C C . ALA A 1 82 ? -4.748 7.714 9.212 1.00 96.50 82 ALA A C 1
ATOM 602 O O . ALA A 1 82 ? -5.676 8.413 8.790 1.00 96.50 82 ALA A O 1
ATOM 603 N N . VAL A 1 83 ? -4.112 8.009 10.347 1.00 95.06 83 VAL A N 1
ATOM 604 C CA . VAL A 1 83 ? -4.341 9.222 11.142 1.00 95.06 83 VAL A CA 1
ATOM 605 C C . VAL A 1 83 ? -3.664 10.439 10.506 1.00 95.06 83 VAL A C 1
ATOM 607 O O . VAL A 1 83 ? -2.705 10.309 9.743 1.00 95.06 83 VAL A O 1
ATOM 610 N N . GLY A 1 84 ? -4.171 11.635 10.804 1.00 87.94 84 GLY A N 1
ATOM 611 C CA . GLY A 1 84 ? -3.610 12.878 10.275 1.00 87.94 84 GLY A CA 1
ATOM 612 C C . GLY A 1 84 ? -2.227 13.186 10.851 1.00 87.94 84 GLY A C 1
ATOM 613 O O . GLY A 1 84 ? -1.982 12.950 12.027 1.00 87.94 84 GLY A O 1
ATOM 614 N N . THR A 1 85 ? -1.351 13.752 10.026 1.00 85.44 85 THR A N 1
ATOM 615 C CA . THR A 1 85 ? 0.020 14.169 10.381 1.00 85.44 85 THR A CA 1
ATOM 616 C C . THR A 1 85 ? 0.283 15.612 9.946 1.00 85.44 85 THR A C 1
ATOM 618 O O . THR A 1 85 ? 1.348 15.959 9.435 1.00 85.44 85 THR A O 1
ATOM 621 N N . ALA A 1 86 ? -0.736 16.466 10.097 1.00 78.06 86 ALA A N 1
ATOM 622 C CA . ALA A 1 86 ? -0.673 17.871 9.707 1.00 78.06 86 ALA A CA 1
ATOM 623 C C . ALA A 1 86 ? 0.508 18.595 10.379 1.00 78.06 86 ALA A C 1
ATOM 625 O O . ALA A 1 86 ? 0.936 18.227 11.472 1.00 78.06 86 ALA A O 1
ATOM 626 N N . SER A 1 87 ? 1.028 19.643 9.740 1.00 76.38 87 SER A N 1
ATOM 627 C CA . SER A 1 87 ? 2.138 20.421 10.294 1.00 76.38 87 SER A CA 1
ATOM 628 C C . SER A 1 87 ? 1.784 21.025 11.655 1.00 76.38 87 SER A C 1
ATOM 630 O O . SER A 1 87 ? 0.748 21.678 11.819 1.00 76.38 87 SER A O 1
ATOM 632 N N . ARG A 1 88 ? 2.683 20.859 12.627 1.00 74.31 88 ARG A N 1
ATOM 633 C CA . ARG A 1 88 ? 2.601 21.502 13.935 1.00 74.31 88 ARG A CA 1
ATOM 634 C C . ARG A 1 88 ? 2.659 23.013 13.774 1.00 74.31 88 ARG A C 1
ATOM 636 O O . ARG A 1 88 ? 3.437 23.561 12.989 1.00 74.31 88 ARG A O 1
ATOM 643 N N . ARG A 1 89 ? 1.843 23.705 14.570 1.00 71.06 89 ARG A N 1
A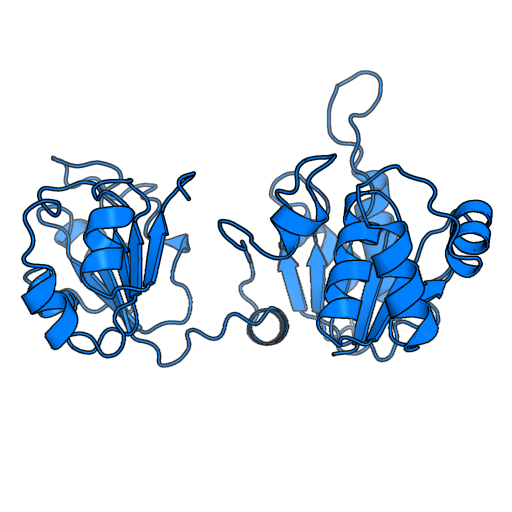TOM 644 C CA . ARG A 1 89 ? 1.889 25.166 14.657 1.00 71.06 89 ARG A CA 1
ATOM 645 C C . ARG A 1 89 ? 3.221 25.588 15.276 1.00 71.06 89 ARG A C 1
ATOM 647 O O . ARG A 1 89 ? 3.504 25.230 16.413 1.00 71.06 89 ARG A O 1
ATOM 654 N N . GLY A 1 90 ? 3.996 26.381 14.543 1.00 76.38 90 GLY A N 1
ATOM 655 C CA . GLY A 1 90 ? 5.238 26.990 15.022 1.00 76.38 90 GLY A CA 1
ATOM 656 C C . GLY A 1 90 ? 6.445 26.619 14.171 1.00 76.38 90 GLY A C 1
ATOM 657 O O . GLY A 1 90 ? 7.023 27.497 13.542 1.00 76.38 90 GLY A O 1
ATOM 658 N N . ASP A 1 91 ? 6.803 25.335 14.132 1.00 76.56 91 ASP A N 1
ATOM 659 C CA . ASP A 1 91 ? 8.036 24.852 13.491 1.00 76.56 91 ASP A CA 1
ATOM 660 C C . ASP A 1 91 ? 7.822 24.168 12.129 1.00 76.56 91 ASP A C 1
ATOM 662 O O . ASP A 1 91 ? 8.786 23.900 11.418 1.00 76.56 91 ASP A O 1
ATOM 666 N N . GLY A 1 92 ? 6.568 23.899 11.745 1.00 74.12 92 GLY A N 1
ATOM 667 C CA . GLY A 1 92 ? 6.214 23.310 10.451 1.00 74.12 92 GLY A CA 1
ATOM 668 C C . GLY A 1 92 ? 6.483 21.805 10.326 1.00 74.12 92 GLY A C 1
ATOM 669 O O . GLY A 1 92 ? 6.107 21.214 9.311 1.00 74.12 92 GLY A O 1
ATOM 670 N N . HIS A 1 93 ? 7.069 21.167 11.345 1.00 74.19 93 HIS A N 1
ATOM 671 C CA . HIS A 1 93 ? 7.288 19.720 11.368 1.00 74.19 93 HIS A CA 1
ATOM 672 C C . HIS A 1 93 ? 5.959 18.959 11.426 1.00 74.19 93 HIS A C 1
ATOM 674 O O . HIS A 1 93 ? 4.975 19.464 11.961 1.00 74.19 93 HIS A O 1
ATOM 680 N N . ALA A 1 94 ? 5.923 17.731 10.905 1.00 73.50 94 ALA A N 1
ATOM 681 C CA . ALA A 1 94 ? 4.736 16.881 10.988 1.00 73.50 94 ALA A CA 1
ATOM 682 C C . ALA A 1 94 ? 4.344 16.618 12.454 1.00 73.50 94 ALA A C 1
ATOM 684 O O . ALA A 1 94 ? 5.194 16.262 13.277 1.00 73.50 94 ALA A O 1
ATOM 685 N N . ASP A 1 95 ? 3.061 16.778 12.787 1.00 84.50 95 ASP A N 1
ATOM 686 C CA . ASP A 1 95 ? 2.529 16.345 14.076 1.00 84.50 95 ASP A CA 1
ATOM 687 C C . ASP A 1 95 ? 2.376 14.828 14.068 1.00 84.50 95 ASP A C 1
ATOM 689 O O . ASP A 1 95 ? 1.404 14.277 13.552 1.00 84.50 95 ASP A O 1
ATOM 693 N N . LEU A 1 96 ? 3.371 14.146 14.624 1.00 86.69 96 LEU A N 1
ATOM 694 C CA . LEU A 1 96 ? 3.356 12.695 14.693 1.00 86.69 96 LEU A CA 1
ATOM 695 C C . LEU A 1 96 ? 2.559 12.169 15.876 1.00 86.69 96 LEU A C 1
ATOM 697 O O . LEU A 1 96 ? 2.360 10.969 15.903 1.00 86.69 96 LEU A O 1
ATOM 701 N N . SER A 1 97 ? 2.078 12.995 16.813 1.00 88.69 97 SER A N 1
ATOM 702 C CA . SER A 1 97 ? 1.511 12.540 18.098 1.00 88.69 97 SER A CA 1
ATOM 703 C C . SER A 1 97 ? 0.444 11.441 17.976 1.00 88.69 97 SER A C 1
ATOM 705 O O . SER A 1 97 ? 0.378 10.543 18.818 1.00 88.69 97 SER A O 1
ATOM 707 N N . TYR A 1 98 ? -0.345 11.456 16.901 1.00 92.56 98 TYR A N 1
ATOM 708 C CA . TYR A 1 98 ? -1.390 10.467 16.648 1.00 92.56 98 TYR A CA 1
ATOM 709 C C . TYR A 1 98 ? -0.863 9.087 16.228 1.00 92.56 98 TYR A C 1
ATOM 711 O O . TYR A 1 98 ? -1.526 8.091 16.509 1.00 92.56 98 TYR A O 1
ATOM 719 N N . VAL A 1 99 ? 0.305 8.998 15.580 1.00 93.44 99 VAL A N 1
ATOM 720 C CA . VAL A 1 99 ? 0.864 7.723 15.088 1.00 93.44 99 VAL A CA 1
ATOM 721 C C . VAL A 1 99 ? 1.393 6.855 16.244 1.00 93.44 99 VAL A C 1
ATOM 723 O O . VAL A 1 99 ? 0.913 5.729 16.370 1.00 93.44 99 VAL A O 1
ATOM 726 N N . PRO A 1 100 ? 2.269 7.341 17.153 1.00 92.25 100 PRO A N 1
ATOM 727 C CA . PRO A 1 100 ? 2.640 6.647 18.385 1.00 92.25 100 PRO A CA 1
ATOM 728 C C . PRO A 1 100 ? 1.443 6.276 19.255 1.00 92.25 100 PRO A C 1
ATOM 730 O O . PRO A 1 100 ? 1.395 5.173 19.789 1.00 92.25 100 PRO A O 1
ATOM 733 N N . ALA A 1 101 ? 0.457 7.172 19.381 1.00 93.69 101 ALA A N 1
ATOM 734 C CA . ALA A 1 101 ? -0.744 6.897 20.164 1.00 93.69 101 ALA A CA 1
ATOM 735 C C . ALA A 1 101 ? -1.556 5.737 19.566 1.00 93.69 101 ALA A C 1
ATOM 737 O O . ALA A 1 101 ? -1.977 4.847 20.302 1.00 93.69 101 ALA A O 1
ATOM 738 N N . ALA A 1 102 ? -1.732 5.717 18.239 1.00 95.31 102 ALA A N 1
ATOM 739 C CA . ALA A 1 102 ? -2.363 4.601 17.545 1.00 95.31 102 ALA A CA 1
ATOM 740 C C . ALA A 1 102 ? -1.548 3.311 17.710 1.00 95.31 102 ALA A C 1
ATOM 742 O O . ALA A 1 102 ? -2.120 2.292 18.070 1.00 95.31 102 ALA A O 1
ATOM 743 N N . ALA A 1 103 ? -0.224 3.350 17.525 1.00 94.56 103 ALA A N 1
ATOM 744 C CA . ALA A 1 103 ? 0.654 2.190 17.699 1.00 94.56 103 ALA A CA 1
ATOM 745 C C . ALA A 1 103 ? 0.558 1.593 19.116 1.00 94.56 103 ALA A C 1
ATOM 747 O O . ALA A 1 103 ? 0.397 0.383 19.275 1.00 94.56 103 ALA A O 1
ATOM 748 N N . HIS A 1 104 ? 0.570 2.438 20.148 1.00 94.69 104 HIS A N 1
ATOM 749 C CA . HIS A 1 104 ? 0.420 1.996 21.533 1.00 94.69 104 HIS A CA 1
ATOM 750 C C . HIS A 1 104 ? -0.960 1.369 21.792 1.00 94.69 104 HIS A C 1
ATOM 752 O O . HIS A 1 104 ? -1.064 0.365 22.493 1.00 94.69 104 HIS A O 1
ATOM 758 N N . GLU A 1 105 ? -2.035 1.948 21.255 1.00 94.31 105 GLU A N 1
ATOM 759 C CA . GLU A 1 105 ? -3.394 1.415 21.419 1.00 94.31 105 GLU A CA 1
ATOM 760 C C . GLU A 1 105 ? -3.586 0.100 20.650 1.00 94.31 105 GLU A C 1
ATOM 762 O O . GLU A 1 105 ? -4.198 -0.837 21.149 1.00 94.31 105 GLU A O 1
ATOM 767 N N . ILE A 1 106 ? -2.992 -0.023 19.463 1.00 93.94 106 ILE A N 1
ATOM 768 C CA . ILE A 1 106 ? -2.954 -1.274 18.698 1.00 93.94 106 ILE A CA 1
ATOM 769 C C . ILE A 1 106 ? -2.307 -2.390 19.528 1.00 93.94 106 ILE A C 1
ATOM 771 O O . ILE A 1 106 ? -2.835 -3.502 19.567 1.00 93.94 106 ILE A O 1
ATOM 775 N N . ALA A 1 107 ? -1.207 -2.098 20.231 1.00 92.00 107 ALA A N 1
ATOM 776 C CA . ALA A 1 107 ? -0.462 -3.082 21.015 1.00 92.00 107 ALA A CA 1
ATOM 777 C C . ALA A 1 107 ? -1.311 -3.778 22.098 1.00 92.00 107 ALA A C 1
ATOM 779 O O . ALA A 1 107 ? -1.088 -4.957 22.384 1.00 92.00 107 ALA A O 1
ATOM 780 N N . THR A 1 108 ? -2.320 -3.095 22.661 1.00 89.88 108 THR A N 1
ATOM 781 C CA . THR A 1 108 ? -3.204 -3.659 23.701 1.00 89.88 108 THR A CA 1
ATOM 782 C C . THR A 1 108 ? -4.273 -4.604 23.154 1.00 89.88 108 THR A C 1
ATOM 784 O O . THR A 1 108 ? -4.909 -5.324 23.921 1.00 89.88 108 THR A O 1
ATOM 787 N N . HIS A 1 109 ? -4.477 -4.614 21.838 1.00 88.25 109 HIS A N 1
ATOM 788 C CA . HIS A 1 109 ? -5.423 -5.491 21.144 1.00 88.25 109 HIS A CA 1
ATOM 789 C C . HIS A 1 109 ? -4.716 -6.522 20.254 1.00 88.25 109 HIS A C 1
ATOM 791 O O . HIS A 1 109 ? -5.370 -7.251 19.505 1.00 88.25 109 HIS A O 1
ATOM 797 N N . LEU A 1 110 ? -3.383 -6.569 20.324 1.00 76.25 110 LEU A N 1
ATOM 798 C CA . LEU A 1 110 ? -2.545 -7.293 19.387 1.00 76.25 110 LEU A CA 1
ATOM 799 C C . LEU A 1 110 ? -2.541 -8.798 19.629 1.00 76.25 110 LEU A C 1
ATOM 801 O O . LEU A 1 110 ? -2.300 -9.261 20.743 1.00 76.25 110 LEU A O 1
ATOM 805 N N . LYS A 1 111 ? -2.803 -9.541 18.549 1.00 74.50 111 LYS A N 1
ATOM 806 C CA . LYS A 1 111 ? -2.639 -10.996 18.476 1.00 74.50 111 LYS A CA 1
ATOM 807 C C . LYS A 1 111 ? -1.623 -11.385 17.404 1.00 74.50 111 LYS A C 1
ATOM 809 O O . LYS A 1 111 ? -0.498 -11.672 17.774 1.00 74.50 111 LYS A O 1
ATOM 814 N N . ASP A 1 112 ? -2.025 -11.322 16.125 1.00 81.75 112 ASP A N 1
ATOM 815 C CA . ASP A 1 112 ? -1.269 -11.858 14.973 1.00 81.75 112 ASP A CA 1
ATOM 816 C C . ASP A 1 112 ? -1.379 -11.010 13.678 1.00 81.75 112 ASP A C 1
ATOM 818 O O . ASP A 1 112 ? -1.271 -11.532 12.565 1.00 81.75 112 ASP A O 1
ATOM 822 N N . PHE A 1 113 ? -1.614 -9.697 13.771 1.00 83.94 113 PHE A N 1
ATOM 823 C CA . PHE A 1 113 ? -1.863 -8.855 12.587 1.00 83.94 113 PHE A CA 1
ATOM 824 C C . PHE A 1 113 ? -0.613 -8.188 11.992 1.00 83.94 113 PHE A C 1
ATOM 826 O O . PHE A 1 113 ? 0.417 -8.019 12.645 1.00 83.94 113 PHE A O 1
ATOM 833 N N . THR A 1 114 ? -0.726 -7.742 10.736 1.00 86.25 114 THR A N 1
ATOM 834 C CA . THR A 1 114 ? 0.236 -6.813 10.117 1.00 86.25 114 THR A CA 1
ATOM 835 C C . THR A 1 114 ? -0.173 -5.365 10.397 1.00 86.25 114 THR A C 1
ATOM 837 O O . THR A 1 114 ? -1.273 -4.954 10.029 1.00 86.25 114 THR A O 1
ATOM 840 N N . VAL A 1 115 ? 0.706 -4.574 11.011 1.00 92.94 115 VAL A N 1
ATOM 841 C CA . VAL A 1 115 ? 0.518 -3.129 11.210 1.00 92.94 115 VAL A CA 1
ATOM 842 C C . VAL A 1 115 ? 1.073 -2.381 10.003 1.00 92.94 115 VAL A C 1
ATOM 844 O O . VAL A 1 115 ? 2.236 -2.545 9.639 1.00 92.94 115 VAL A O 1
ATOM 847 N N . VAL A 1 116 ? 0.246 -1.551 9.373 1.00 93.88 116 VAL A N 1
ATOM 848 C CA . VAL A 1 116 ? 0.590 -0.857 8.130 1.00 93.88 116 VAL A CA 1
ATOM 849 C C . VAL A 1 116 ? 0.514 0.649 8.329 1.00 93.88 116 VAL A C 1
ATOM 851 O O . VAL A 1 116 ? -0.564 1.214 8.510 1.00 93.88 116 VAL A O 1
ATOM 854 N N . THR A 1 117 ? 1.648 1.333 8.250 1.00 94.31 117 THR A N 1
ATOM 855 C CA . THR A 1 117 ? 1.684 2.796 8.283 1.00 94.31 117 THR A CA 1
ATOM 856 C C . THR A 1 117 ? 1.315 3.343 6.910 1.00 94.31 117 THR A C 1
ATOM 858 O O . THR A 1 117 ? 2.066 3.174 5.949 1.00 94.31 117 THR A O 1
ATOM 861 N N . LYS A 1 118 ? 0.149 3.991 6.821 1.00 93.44 118 LYS A N 1
ATOM 862 C CA . LYS A 1 118 ? -0.372 4.624 5.599 1.00 93.44 118 LYS A CA 1
ATOM 863 C C . LYS A 1 118 ? -0.372 6.149 5.664 1.00 93.44 118 LYS A C 1
ATOM 865 O O . LYS A 1 118 ? -0.285 6.805 4.630 1.00 93.44 118 LYS A O 1
ATOM 870 N N . SER A 1 119 ? -0.442 6.711 6.871 1.00 88.75 119 SER A N 1
ATOM 871 C CA . SER A 1 119 ? -0.225 8.135 7.127 1.00 88.75 119 SER A CA 1
ATOM 872 C C . SER A 1 119 ? 1.066 8.632 6.476 1.00 88.75 119 SER A C 1
ATOM 874 O O . SER A 1 119 ? 2.092 7.953 6.517 1.00 88.75 119 SER A O 1
ATOM 876 N N . THR A 1 120 ? 1.044 9.850 5.934 1.00 84.62 120 THR A N 1
ATOM 877 C CA . THR A 1 120 ? 2.251 10.512 5.430 1.00 84.62 120 THR A CA 1
ATOM 878 C C . THR A 1 120 ? 3.163 10.850 6.602 1.00 84.62 120 THR A C 1
ATOM 880 O O . THR A 1 120 ? 2.860 11.739 7.398 1.00 84.62 120 THR A O 1
ATOM 883 N N . VAL A 1 121 ? 4.274 10.131 6.728 1.00 84.00 121 VAL A N 1
ATOM 884 C CA . VAL A 1 121 ? 5.192 10.234 7.866 1.00 84.00 121 VAL A CA 1
ATOM 885 C C . VAL A 1 121 ? 6.645 10.374 7.396 1.00 84.00 121 VAL A C 1
ATOM 887 O O . VAL A 1 121 ? 6.986 9.878 6.321 1.00 84.00 121 VAL A O 1
ATOM 890 N N . PRO A 1 122 ? 7.526 11.018 8.182 1.00 81.00 122 PRO A N 1
ATOM 891 C CA . PRO A 1 122 ? 8.966 10.991 7.945 1.00 81.00 122 PRO A CA 1
ATOM 892 C C . PRO A 1 122 ? 9.547 9.572 8.000 1.00 81.00 122 PRO A C 1
ATOM 894 O O . PRO A 1 122 ? 9.014 8.686 8.679 1.00 81.00 122 PRO A O 1
ATOM 897 N N . VAL A 1 123 ? 10.688 9.380 7.334 1.00 80.06 123 VAL A N 1
ATOM 898 C CA . VAL A 1 123 ? 11.473 8.136 7.393 1.00 80.06 123 VAL A CA 1
ATOM 899 C C . VAL A 1 123 ? 11.815 7.791 8.850 1.00 80.06 123 VAL A C 1
ATOM 901 O O . VAL A 1 123 ? 12.084 8.684 9.651 1.00 80.06 123 VAL A O 1
ATOM 904 N N . GLY A 1 124 ? 11.766 6.502 9.193 1.00 82.06 124 GLY A N 1
ATOM 905 C CA . GLY A 1 124 ? 11.992 5.991 10.553 1.00 82.06 124 GLY A CA 1
ATOM 906 C C . GLY A 1 124 ? 10.741 5.943 11.441 1.00 82.06 124 GLY A C 1
ATOM 907 O O . GLY A 1 124 ? 10.747 5.273 12.466 1.00 82.06 124 GLY A O 1
ATOM 908 N N . THR A 1 125 ? 9.627 6.574 11.045 1.00 84.88 125 THR A N 1
ATOM 909 C CA . THR A 1 125 ? 8.378 6.517 11.837 1.00 84.88 125 THR A CA 1
ATOM 910 C C . THR A 1 125 ? 7.787 5.102 11.909 1.00 84.88 125 THR A C 1
ATOM 912 O O . THR A 1 125 ? 7.142 4.756 12.893 1.00 84.88 125 THR A O 1
ATOM 915 N N . GLY A 1 126 ? 8.003 4.276 10.878 1.00 86.50 126 GLY A N 1
ATOM 916 C CA . GLY A 1 126 ? 7.616 2.860 10.898 1.00 86.50 126 GLY A CA 1
ATOM 917 C C . GLY A 1 126 ? 8.370 2.072 11.971 1.00 86.50 126 GLY A C 1
ATOM 918 O O . GLY A 1 126 ? 7.737 1.385 12.767 1.00 86.50 126 GLY A O 1
ATOM 919 N N . ASP A 1 127 ? 9.690 2.252 12.043 1.00 87.81 127 ASP A N 1
ATOM 920 C CA . ASP A 1 127 ? 10.559 1.617 13.045 1.00 87.81 127 ASP A CA 1
ATOM 921 C C . ASP A 1 127 ? 10.177 2.064 14.465 1.00 87.81 127 ASP A C 1
ATOM 923 O O . ASP A 1 127 ? 10.139 1.266 15.400 1.00 87.81 127 ASP A O 1
ATOM 927 N N . GLU A 1 128 ? 9.823 3.341 14.628 1.00 90.50 128 GLU A N 1
ATOM 928 C CA . GLU A 1 128 ? 9.344 3.881 15.901 1.00 90.50 128 GLU A CA 1
ATOM 929 C C . GLU A 1 128 ? 7.989 3.286 16.313 1.00 90.50 128 GLU A C 1
ATOM 931 O O . GLU A 1 128 ? 7.797 2.918 17.472 1.00 90.50 128 GLU A O 1
ATOM 936 N N . ALA A 1 129 ? 7.050 3.141 15.372 1.00 90.69 129 ALA A N 1
ATOM 937 C CA . ALA A 1 129 ? 5.783 2.464 15.634 1.00 90.69 129 ALA A CA 1
ATOM 938 C C . ALA A 1 129 ? 6.006 0.993 16.027 1.00 90.69 129 ALA A C 1
ATOM 940 O O . ALA A 1 129 ? 5.371 0.513 16.966 1.00 90.69 129 ALA A O 1
ATOM 941 N N . GLU A 1 130 ? 6.937 0.297 15.366 1.00 92.62 130 GLU A N 1
ATOM 942 C CA . GLU A 1 130 ? 7.333 -1.065 15.733 1.00 92.62 130 GLU A CA 1
ATOM 943 C C . GLU A 1 130 ? 7.887 -1.124 17.162 1.00 92.62 130 GLU A C 1
ATOM 945 O O . GLU A 1 130 ? 7.451 -1.956 17.962 1.00 92.62 130 GLU A O 1
ATOM 950 N N . ARG A 1 131 ? 8.807 -0.214 17.507 1.00 94.75 131 ARG A N 1
ATOM 951 C CA . ARG A 1 131 ? 9.396 -0.116 18.847 1.00 94.75 131 ARG A CA 1
ATOM 952 C C . ARG A 1 131 ? 8.319 0.066 19.915 1.00 94.75 131 ARG A C 1
ATOM 954 O O . ARG A 1 131 ? 8.311 -0.675 20.894 1.00 94.75 131 ARG A O 1
ATOM 961 N N . ILE A 1 132 ? 7.383 0.991 19.703 1.00 94.81 132 ILE A N 1
ATOM 962 C CA . ILE A 1 132 ? 6.279 1.264 20.636 1.00 94.81 132 ILE A CA 1
ATOM 963 C C . ILE A 1 132 ? 5.413 0.023 20.848 1.00 94.81 132 ILE A C 1
ATOM 965 O O . ILE A 1 132 ? 5.065 -0.295 21.985 1.00 94.81 132 ILE A O 1
ATOM 969 N N . VAL A 1 133 ? 5.075 -0.695 19.774 1.00 92.69 133 VAL A N 1
ATOM 970 C CA . VAL A 1 133 ? 4.272 -1.917 19.881 1.00 92.69 133 VAL A CA 1
ATOM 971 C C . VAL A 1 133 ? 5.023 -2.994 20.670 1.00 92.69 133 VAL A C 1
ATOM 973 O O . VAL A 1 133 ? 4.436 -3.588 21.576 1.00 92.69 133 VAL A O 1
ATOM 976 N N . ARG A 1 134 ? 6.318 -3.209 20.393 1.00 92.88 134 ARG A N 1
ATOM 977 C CA . ARG A 1 134 ? 7.155 -4.182 21.124 1.00 92.88 134 ARG A CA 1
ATOM 978 C C . ARG A 1 134 ? 7.318 -3.826 22.601 1.00 92.88 134 ARG A C 1
ATOM 980 O O . ARG A 1 134 ? 7.336 -4.720 23.439 1.00 92.88 134 ARG A O 1
ATOM 987 N N . GLU A 1 135 ? 7.435 -2.543 22.930 1.00 94.31 135 GLU A N 1
ATOM 988 C CA . GLU A 1 135 ? 7.554 -2.082 24.318 1.00 94.31 135 GLU A CA 1
ATOM 989 C C . GLU A 1 135 ? 6.243 -2.232 25.091 1.00 94.31 135 GLU A C 1
ATOM 991 O O . GLU A 1 135 ? 6.249 -2.700 26.230 1.00 94.31 135 GLU A O 1
ATOM 996 N N . ALA A 1 136 ? 5.118 -1.868 24.474 1.00 93.19 136 ALA A N 1
ATOM 997 C CA . ALA A 1 136 ? 3.803 -1.960 25.099 1.00 93.19 136 ALA A CA 1
ATOM 998 C C . ALA A 1 136 ? 3.312 -3.412 25.230 1.00 93.19 136 ALA A C 1
ATOM 1000 O O . ALA A 1 136 ? 2.592 -3.736 26.175 1.00 93.19 136 ALA A O 1
ATOM 1001 N N . ASN A 1 137 ? 3.704 -4.293 24.305 1.00 90.62 137 ASN A N 1
ATOM 1002 C CA . ASN A 1 137 ? 3.368 -5.711 24.338 1.00 90.62 137 ASN A CA 1
ATOM 1003 C C . ASN A 1 137 ? 4.558 -6.574 23.866 1.00 90.62 137 ASN A C 1
ATOM 1005 O O . ASN A 1 137 ? 4.622 -6.957 22.699 1.00 90.62 137 ASN A O 1
ATOM 1009 N N . PRO A 1 138 ? 5.490 -6.942 24.766 1.00 90.25 138 PRO A N 1
ATOM 1010 C CA . PRO A 1 138 ? 6.671 -7.738 24.410 1.00 90.25 138 PRO A CA 1
ATOM 1011 C C . PRO A 1 138 ? 6.370 -9.150 23.891 1.00 90.25 138 PRO A C 1
ATOM 1013 O O . PRO A 1 138 ? 7.245 -9.786 23.308 1.00 90.25 138 PRO A O 1
ATOM 1016 N N . ALA A 1 139 ? 5.153 -9.653 24.122 1.00 87.69 139 ALA A N 1
ATOM 1017 C CA . ALA A 1 139 ? 4.694 -10.956 23.645 1.00 87.69 139 ALA A CA 1
ATOM 1018 C C . ALA A 1 139 ? 3.964 -10.879 22.291 1.00 87.69 139 ALA A C 1
ATOM 1020 O O . ALA A 1 139 ? 3.523 -11.908 21.785 1.00 87.69 139 ALA A O 1
ATOM 1021 N N . ALA A 1 140 ? 3.812 -9.680 21.723 1.00 84.19 140 ALA A N 1
ATOM 1022 C CA . ALA A 1 140 ? 3.149 -9.450 20.449 1.00 84.19 140 ALA A CA 1
ATOM 1023 C C . ALA A 1 140 ? 3.873 -10.151 19.289 1.00 84.19 140 ALA A C 1
ATOM 1025 O O . ALA A 1 140 ? 5.037 -9.852 19.011 1.00 84.19 140 ALA A O 1
ATOM 1026 N N . ASP A 1 141 ? 3.157 -11.006 18.557 1.00 87.38 141 ASP A N 1
ATOM 1027 C CA . ASP A 1 141 ? 3.596 -11.511 17.258 1.00 87.38 141 ASP A CA 1
ATOM 1028 C C . ASP A 1 141 ? 2.964 -10.659 16.147 1.00 87.38 141 ASP A C 1
ATOM 1030 O O . ASP A 1 141 ? 1.810 -10.831 15.764 1.00 87.38 141 ASP A O 1
ATOM 1034 N N . PHE A 1 142 ? 3.718 -9.702 15.611 1.00 91.75 142 PHE A N 1
ATOM 1035 C CA . PHE A 1 142 ? 3.237 -8.814 14.553 1.00 91.75 142 PHE A CA 1
ATOM 1036 C C . PHE A 1 142 ? 4.317 -8.494 13.530 1.00 91.75 142 PHE A C 1
ATOM 1038 O O . PHE A 1 142 ? 5.513 -8.656 13.768 1.00 91.75 142 PHE A O 1
ATOM 1045 N N . ALA A 1 143 ? 3.854 -8.071 12.361 1.00 92.06 143 ALA A N 1
ATOM 1046 C CA . ALA A 1 143 ? 4.697 -7.590 11.285 1.00 92.06 143 ALA A CA 1
ATOM 1047 C C . ALA A 1 143 ? 4.390 -6.119 11.025 1.00 92.06 143 ALA A C 1
ATOM 1049 O O . ALA A 1 143 ? 3.267 -5.669 11.265 1.00 92.06 143 ALA A O 1
ATOM 1050 N N . VAL A 1 144 ? 5.366 -5.385 10.499 1.00 91.88 144 VAL A N 1
ATOM 1051 C CA . VAL A 1 144 ? 5.190 -3.982 10.118 1.00 91.88 144 VAL A CA 1
ATOM 1052 C C . VAL A 1 144 ? 5.405 -3.778 8.628 1.00 91.88 144 VAL A C 1
ATOM 1054 O O . VAL A 1 144 ? 6.249 -4.422 8.000 1.00 91.88 144 VAL A O 1
ATOM 1057 N N . ALA A 1 145 ? 4.639 -2.859 8.055 1.00 90.25 145 ALA A N 1
ATOM 1058 C CA . ALA A 1 145 ? 4.844 -2.362 6.706 1.00 90.25 145 ALA A CA 1
ATOM 1059 C C . ALA A 1 145 ? 4.601 -0.854 6.634 1.00 90.25 145 ALA A C 1
ATOM 1061 O O . ALA A 1 145 ? 3.797 -0.291 7.373 1.00 90.25 145 ALA A O 1
ATOM 1062 N N . SER A 1 146 ? 5.257 -0.208 5.680 1.00 86.56 146 SER A N 1
ATOM 1063 C CA . SER A 1 146 ? 4.900 1.120 5.196 1.00 86.56 146 SER A CA 1
ATOM 1064 C C . SER A 1 146 ? 4.167 0.974 3.867 1.00 86.56 146 SER A C 1
ATOM 1066 O O . SER A 1 146 ? 4.671 0.325 2.950 1.00 86.56 146 SER A O 1
ATOM 1068 N N . ASN A 1 147 ? 2.979 1.560 3.757 1.00 90.00 147 ASN A N 1
ATOM 1069 C CA . ASN A 1 147 ? 2.218 1.640 2.515 1.00 90.00 147 ASN A CA 1
ATOM 1070 C C . ASN A 1 147 ? 1.681 3.065 2.351 1.00 90.00 147 ASN A C 1
ATOM 1072 O O . ASN A 1 147 ? 0.515 3.312 2.669 1.00 90.00 147 ASN A O 1
ATOM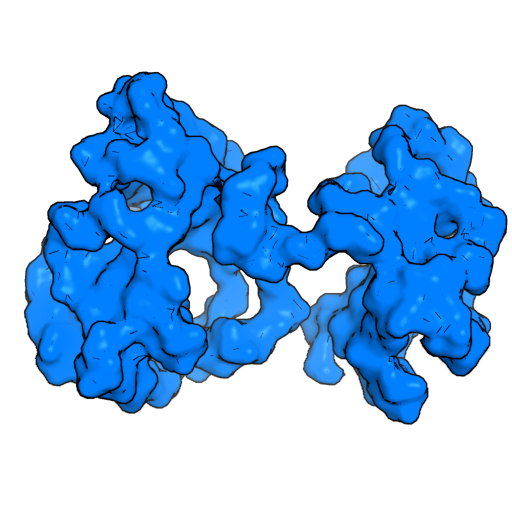 1076 N N . PRO A 1 148 ? 2.526 4.012 1.906 1.00 78.94 148 PRO A N 1
ATOM 1077 C CA . PRO A 1 148 ? 2.120 5.400 1.751 1.00 78.94 148 PRO A CA 1
ATOM 1078 C C . PRO A 1 148 ? 1.008 5.538 0.710 1.00 78.94 148 PRO A C 1
ATOM 1080 O O . PRO A 1 148 ? 0.742 4.636 -0.087 1.00 78.94 148 PRO A O 1
ATOM 1083 N N . GLU A 1 149 ? 0.362 6.696 0.726 1.00 82.75 149 GLU A N 1
ATOM 1084 C CA . GLU A 1 149 ? -0.745 7.020 -0.161 1.00 82.75 149 GLU A CA 1
ATOM 1085 C C . GLU A 1 149 ? -0.412 8.212 -1.074 1.00 82.75 149 GLU A C 1
ATOM 1087 O O . GLU A 1 149 ? 0.285 9.140 -0.662 1.00 82.75 149 GLU A O 1
ATOM 1092 N N . PHE A 1 150 ? -0.914 8.179 -2.311 1.00 81.00 150 PHE A N 1
ATOM 1093 C CA . PHE A 1 150 ? -0.645 9.146 -3.382 1.00 81.00 150 PHE A CA 1
ATOM 1094 C C . PHE A 1 150 ? -1.918 9.772 -3.983 1.00 81.00 150 PHE A C 1
ATOM 1096 O O . PHE A 1 150 ? -1.844 10.402 -5.039 1.00 81.00 150 PHE A O 1
ATOM 1103 N N . LEU A 1 151 ? -3.079 9.604 -3.337 1.00 78.25 151 LEU A N 1
ATOM 1104 C CA . LEU A 1 151 ? -4.358 10.142 -3.820 1.00 78.25 151 LEU A CA 1
ATOM 1105 C C . LEU A 1 151 ? -4.344 11.665 -3.901 1.00 78.25 151 LEU A C 1
ATOM 1107 O O . LEU A 1 151 ? -3.798 12.351 -3.033 1.00 78.25 151 LEU A O 1
ATOM 1111 N N . ARG A 1 152 ? -5.051 12.192 -4.898 1.00 85.44 152 ARG A N 1
ATOM 1112 C CA . ARG A 1 152 ? -5.387 13.614 -4.976 1.00 85.44 152 ARG A CA 1
ATOM 1113 C C . ARG A 1 152 ? -6.805 13.843 -4.482 1.00 85.44 152 ARG A C 1
ATOM 1115 O O . ARG A 1 152 ? -7.711 13.077 -4.805 1.00 85.44 152 ARG A O 1
ATOM 1122 N N . GLU A 1 153 ? -7.006 14.924 -3.733 1.00 83.12 153 GLU A N 1
ATOM 1123 C CA . GLU A 1 153 ? -8.352 15.324 -3.330 1.00 83.12 153 GLU A CA 1
ATOM 1124 C C . GLU A 1 153 ? -9.227 15.631 -4.557 1.00 83.12 153 GLU A C 1
ATOM 1126 O O . GLU A 1 153 ? -8.774 16.305 -5.485 1.00 83.12 153 GLU A O 1
ATOM 1131 N N . GLY A 1 154 ? -10.458 15.112 -4.597 1.00 84.88 154 GLY A N 1
ATOM 1132 C CA . GLY A 1 154 ? -11.371 15.229 -5.741 1.00 84.88 154 GLY A CA 1
ATOM 1133 C C . GLY A 1 154 ? -11.231 14.134 -6.809 1.00 84.88 154 GLY A C 1
ATOM 1134 O O . GLY A 1 154 ? -12.027 14.109 -7.748 1.00 84.88 154 GLY A O 1
ATOM 1135 N N . ALA A 1 155 ? -10.224 13.261 -6.712 1.00 87.19 155 ALA A N 1
ATOM 1136 C CA . ALA A 1 155 ? -10.001 12.137 -7.630 1.00 87.19 155 ALA A CA 1
ATOM 1137 C C . ALA A 1 155 ? -9.493 10.874 -6.908 1.00 87.19 155 ALA A C 1
ATOM 1139 O O . ALA A 1 155 ? -8.966 9.957 -7.537 1.00 87.19 155 ALA A O 1
ATOM 1140 N N . ALA A 1 156 ? -9.634 10.824 -5.590 1.00 83.12 156 ALA A N 1
ATOM 1141 C CA . ALA A 1 156 ? -9.048 9.833 -4.710 1.00 83.12 156 ALA A CA 1
ATOM 1142 C C . ALA A 1 156 ? -9.617 8.428 -4.915 1.00 83.12 156 ALA A C 1
ATOM 1144 O O . ALA A 1 156 ? -8.851 7.472 -4.871 1.00 83.12 156 ALA A O 1
ATOM 1145 N N . ILE A 1 157 ? -10.916 8.275 -5.193 1.00 88.81 157 ILE A N 1
ATOM 1146 C CA . ILE A 1 157 ? -11.469 6.942 -5.509 1.00 88.81 157 ILE A CA 1
ATOM 1147 C C . ILE A 1 157 ? -10.823 6.394 -6.786 1.00 88.81 157 ILE A C 1
ATOM 1149 O O . ILE A 1 157 ? -10.324 5.269 -6.802 1.00 88.81 157 ILE A O 1
ATOM 1153 N N . ARG A 1 158 ? -10.761 7.217 -7.842 1.00 81.06 158 ARG A N 1
ATOM 1154 C CA . ARG A 1 158 ? -10.116 6.851 -9.110 1.00 81.06 158 ARG A CA 1
ATOM 1155 C C . ARG A 1 158 ? -8.636 6.539 -8.911 1.00 81.06 158 ARG A C 1
ATOM 1157 O O . ARG A 1 158 ? -8.169 5.525 -9.417 1.00 81.06 158 ARG A O 1
ATOM 1164 N N . ASP A 1 159 ? -7.913 7.403 -8.205 1.00 73.88 159 ASP A N 1
ATOM 1165 C CA . ASP A 1 159 ? -6.479 7.242 -7.958 1.00 73.88 159 ASP A CA 1
ATOM 1166 C C . ASP A 1 159 ? -6.197 5.980 -7.115 1.00 73.88 159 ASP A C 1
ATOM 1168 O O . ASP A 1 159 ? -5.183 5.322 -7.331 1.00 73.88 159 ASP A O 1
ATOM 1172 N N . PHE A 1 160 ? -7.107 5.586 -6.215 1.00 81.00 160 PHE A N 1
ATOM 1173 C CA . PHE A 1 160 ? -6.982 4.358 -5.425 1.00 81.00 160 PHE A CA 1
ATOM 1174 C C . PHE A 1 160 ? -7.287 3.101 -6.250 1.00 81.00 160 PHE A C 1
ATOM 1176 O O . PHE A 1 160 ? -6.596 2.092 -6.123 1.00 81.00 160 PHE A O 1
ATOM 1183 N N . GLN A 1 161 ? -8.330 3.141 -7.087 1.00 77.12 161 GLN A N 1
ATOM 1184 C CA . GLN A 1 161 ? -8.743 2.008 -7.925 1.00 77.12 161 GLN A CA 1
ATOM 1185 C C . GLN A 1 161 ? -7.822 1.793 -9.133 1.00 77.12 161 GLN A C 1
ATOM 1187 O O . GLN A 1 161 ? -7.675 0.669 -9.620 1.00 77.12 161 GLN A O 1
ATOM 1192 N N . HIS A 1 162 ? -7.185 2.863 -9.606 1.00 75.25 162 HIS A N 1
ATOM 1193 C CA . HIS A 1 162 ? -6.280 2.866 -10.750 1.00 75.25 162 HIS A CA 1
ATOM 1194 C C . HIS A 1 162 ? -4.964 3.576 -10.402 1.00 75.25 162 HIS A C 1
ATOM 1196 O O . HIS A 1 162 ? -4.648 4.609 -11.001 1.00 75.25 162 HIS A O 1
ATOM 1202 N N . PRO A 1 163 ? -4.194 3.052 -9.431 1.00 67.50 163 PRO A N 1
ATOM 1203 C CA . PRO A 1 163 ? -2.972 3.702 -8.995 1.00 67.50 163 PRO A CA 1
ATOM 1204 C C . PRO A 1 163 ? -1.885 3.541 -10.057 1.00 67.50 163 PRO A C 1
ATOM 1206 O O . PRO A 1 163 ? -1.695 2.452 -10.595 1.00 67.50 163 PRO A O 1
ATOM 1209 N N . ASP A 1 164 ? -1.093 4.592 -10.280 1.00 62.78 164 ASP A N 1
ATOM 1210 C CA . ASP A 1 164 ? 0.118 4.492 -11.110 1.00 62.78 164 ASP A CA 1
ATOM 1211 C C . ASP A 1 164 ? 1.106 3.451 -10.536 1.00 62.78 164 ASP A C 1
ATOM 1213 O O . ASP A 1 164 ? 1.897 2.849 -11.256 1.00 62.78 164 ASP A O 1
ATOM 1217 N N . ARG A 1 165 ? 1.124 3.305 -9.203 1.00 65.12 165 ARG A N 1
ATOM 1218 C CA . ARG A 1 165 ? 1.958 2.365 -8.442 1.00 65.12 165 ARG A CA 1
ATOM 1219 C C . ARG A 1 165 ? 1.466 2.242 -7.005 1.00 65.12 165 ARG A C 1
ATOM 1221 O O . ARG A 1 165 ? 0.931 3.197 -6.447 1.00 65.12 165 ARG A O 1
ATOM 1228 N N . ILE A 1 166 ? 1.752 1.101 -6.387 1.00 73.38 166 ILE A N 1
ATOM 1229 C CA . ILE A 1 166 ? 1.585 0.872 -4.949 1.00 73.38 166 ILE A CA 1
ATOM 1230 C C . ILE A 1 166 ? 2.976 0.652 -4.359 1.00 73.38 166 ILE A C 1
ATOM 1232 O O . ILE A 1 166 ? 3.722 -0.204 -4.831 1.00 73.38 166 ILE A O 1
ATOM 1236 N N . VAL A 1 167 ? 3.336 1.431 -3.339 1.00 74.50 167 VAL A N 1
ATOM 1237 C CA . VAL A 1 167 ? 4.622 1.295 -2.641 1.00 74.50 167 VAL A CA 1
ATOM 1238 C C . VAL A 1 167 ? 4.404 0.500 -1.363 1.00 74.50 167 VAL A C 1
ATOM 1240 O O . VAL A 1 167 ? 3.522 0.834 -0.573 1.00 74.50 167 VAL A O 1
ATOM 1243 N N . VAL A 1 168 ? 5.211 -0.537 -1.152 1.00 81.62 168 VAL A N 1
ATOM 1244 C CA . VAL A 1 168 ? 5.221 -1.330 0.081 1.00 81.62 168 VAL A CA 1
ATOM 1245 C C . VAL A 1 168 ? 6.660 -1.434 0.570 1.00 81.62 168 VAL A C 1
ATOM 1247 O O . VAL A 1 168 ? 7.517 -1.954 -0.138 1.00 81.62 168 VAL A O 1
ATOM 1250 N N . GLY A 1 169 ? 6.926 -0.936 1.774 1.00 81.31 169 GLY A N 1
ATOM 1251 C CA . GLY A 1 169 ? 8.203 -1.094 2.464 1.00 81.31 169 GLY A CA 1
ATOM 1252 C C . GLY A 1 169 ? 8.053 -2.058 3.633 1.00 81.31 169 GLY A C 1
ATOM 1253 O O . GLY A 1 169 ? 7.342 -1.750 4.584 1.00 81.31 169 GLY A O 1
ATOM 1254 N N . THR A 1 170 ? 8.695 -3.221 3.569 1.00 85.56 170 THR A N 1
ATOM 1255 C CA . THR A 1 170 ? 8.781 -4.173 4.685 1.00 85.56 170 THR A CA 1
ATOM 1256 C C . THR A 1 170 ? 9.927 -5.155 4.449 1.00 85.56 170 THR A C 1
ATOM 1258 O O . THR A 1 170 ? 10.227 -5.488 3.302 1.00 85.56 170 THR A O 1
ATOM 1261 N N . ALA A 1 171 ? 10.550 -5.630 5.527 1.00 81.00 171 ALA A N 1
ATOM 1262 C CA . ALA A 1 171 ? 11.469 -6.769 5.502 1.00 81.00 171 ALA A CA 1
ATOM 1263 C C . ALA A 1 171 ? 10.792 -8.078 5.964 1.00 81.00 171 ALA A C 1
ATOM 1265 O O . ALA A 1 171 ? 11.391 -9.148 5.867 1.00 81.00 171 ALA A O 1
ATOM 1266 N N . ASP A 1 172 ? 9.551 -8.006 6.460 1.00 84.69 172 ASP A N 1
ATOM 1267 C CA . ASP A 1 172 ? 8.838 -9.132 7.058 1.00 84.69 172 ASP A CA 1
ATOM 1268 C C . ASP A 1 172 ? 8.018 -9.912 6.014 1.00 84.69 172 ASP A C 1
ATOM 1270 O O . ASP A 1 172 ? 7.276 -9.357 5.193 1.00 84.69 172 ASP A O 1
ATOM 1274 N N . GLU A 1 173 ? 8.137 -11.241 6.039 1.00 80.56 173 GLU A N 1
ATOM 1275 C CA . GLU A 1 173 ? 7.482 -12.105 5.057 1.00 80.56 173 GLU A CA 1
ATOM 1276 C C . GLU A 1 173 ? 5.953 -12.161 5.225 1.00 80.56 173 GLU A C 1
ATOM 1278 O O . GLU A 1 173 ? 5.231 -12.240 4.223 1.00 80.56 173 GLU A O 1
ATOM 1283 N N . ARG A 1 174 ? 5.440 -12.113 6.463 1.00 85.56 174 ARG A N 1
ATOM 1284 C CA . ARG A 1 174 ? 3.995 -12.059 6.735 1.00 85.56 174 ARG A CA 1
ATOM 1285 C C . ARG A 1 174 ? 3.426 -10.752 6.198 1.00 85.56 174 ARG A C 1
ATOM 1287 O O . ARG A 1 174 ? 2.443 -10.802 5.457 1.00 85.56 174 ARG A O 1
ATOM 1294 N N . ALA A 1 175 ? 4.073 -9.621 6.484 1.00 86.25 175 ALA A N 1
ATOM 1295 C CA . ALA A 1 175 ? 3.638 -8.325 5.965 1.00 86.25 175 ALA A CA 1
ATOM 1296 C C . ALA A 1 175 ? 3.585 -8.310 4.432 1.00 86.25 175 ALA A C 1
ATOM 1298 O O . ALA A 1 175 ? 2.598 -7.864 3.844 1.00 86.25 175 ALA A O 1
ATOM 1299 N N . ARG A 1 176 ? 4.604 -8.864 3.766 1.00 81.19 176 ARG A N 1
ATOM 1300 C CA . ARG A 1 176 ? 4.639 -8.924 2.300 1.00 81.19 176 ARG A CA 1
ATOM 1301 C C . ARG A 1 176 ? 3.488 -9.746 1.704 1.00 81.19 176 ARG A C 1
ATOM 1303 O O . ARG A 1 176 ? 2.895 -9.324 0.711 1.00 81.19 176 ARG A O 1
ATOM 1310 N N . LYS A 1 177 ? 3.146 -10.888 2.317 1.00 81.06 177 LYS A N 1
ATOM 1311 C CA . LYS A 1 177 ? 1.997 -11.721 1.906 1.00 81.06 177 LYS A CA 1
ATOM 1312 C C . LYS A 1 177 ? 0.677 -10.967 2.056 1.00 81.06 177 LYS A C 1
ATOM 1314 O O . LYS A 1 177 ? -0.132 -10.978 1.133 1.00 81.06 177 LYS A O 1
ATOM 1319 N N . VAL A 1 178 ? 0.477 -10.306 3.197 1.00 83.31 178 VAL A N 1
ATOM 1320 C CA . VAL A 1 178 ? -0.753 -9.556 3.500 1.00 83.31 178 VAL A CA 1
ATOM 1321 C C . VAL A 1 178 ? -0.937 -8.369 2.552 1.00 83.31 178 VAL A C 1
ATOM 1323 O O . VAL A 1 178 ? -2.043 -8.134 2.073 1.00 83.31 178 VAL A O 1
ATOM 1326 N N . MET A 1 179 ? 0.145 -7.671 2.202 1.00 81.75 179 MET A N 1
ATOM 1327 C CA . MET A 1 179 ? 0.110 -6.533 1.276 1.00 81.75 179 MET A CA 1
ATOM 1328 C C . MET A 1 179 ? -0.008 -6.931 -0.208 1.00 81.75 179 MET A C 1
ATOM 1330 O O . MET A 1 179 ? 0.062 -6.066 -1.079 1.00 81.75 179 MET A O 1
ATOM 1334 N N . GLY A 1 180 ? -0.193 -8.222 -0.520 1.00 67.62 180 GLY A N 1
ATOM 1335 C CA . GLY A 1 180 ? -0.467 -8.706 -1.879 1.00 67.62 180 GLY A CA 1
ATOM 1336 C C . GLY A 1 180 ? 0.729 -8.676 -2.838 1.00 67.62 180 GLY A C 1
ATOM 1337 O O . GLY A 1 180 ? 0.563 -8.912 -4.034 1.00 67.62 180 GLY A O 1
ATOM 1338 N N . GLY A 1 181 ? 1.937 -8.411 -2.339 1.00 58.59 181 GLY A N 1
ATOM 1339 C CA . GLY A 1 181 ? 3.161 -8.379 -3.133 1.00 58.59 181 GLY A CA 1
ATOM 1340 C C . GLY A 1 181 ? 3.891 -9.717 -3.114 1.00 58.59 181 GLY A C 1
ATOM 1341 O O . GLY A 1 181 ? 4.941 -9.817 -2.484 1.00 58.59 181 GLY A O 1
ATOM 1342 N N . ASP A 1 182 ? 3.379 -10.750 -3.792 1.00 53.81 182 ASP A N 1
ATOM 1343 C CA . ASP A 1 182 ? 4.135 -12.001 -3.941 1.00 53.81 182 ASP A CA 1
ATOM 1344 C C . ASP A 1 182 ? 4.865 -12.090 -5.283 1.00 53.81 182 ASP A C 1
ATOM 1346 O O . ASP A 1 182 ? 4.365 -12.621 -6.273 1.00 53.81 182 ASP A O 1
ATOM 1350 N N . ILE A 1 183 ? 6.090 -11.577 -5.289 1.00 60.94 183 ILE A N 1
ATOM 1351 C CA . ILE A 1 183 ? 7.051 -11.778 -6.376 1.00 60.94 183 ILE A CA 1
ATOM 1352 C C . ILE A 1 183 ? 7.959 -13.002 -6.127 1.00 60.94 183 ILE A C 1
ATOM 1354 O O . ILE A 1 183 ? 8.950 -13.187 -6.833 1.00 60.94 183 ILE A O 1
ATOM 1358 N N . ARG A 1 184 ? 7.664 -13.871 -5.140 1.00 61.38 184 ARG A N 1
ATOM 1359 C CA . ARG A 1 184 ? 8.479 -15.075 -4.887 1.00 61.38 184 ARG A CA 1
ATOM 1360 C C . ARG A 1 184 ? 8.372 -16.057 -6.034 1.00 61.38 184 ARG A C 1
ATOM 1362 O O . ARG A 1 184 ? 7.300 -16.326 -6.565 1.00 61.38 184 ARG A O 1
ATOM 1369 N N . GLY A 1 185 ? 9.519 -16.616 -6.400 1.00 67.50 185 GLY A N 1
ATOM 1370 C CA . GLY A 1 185 ? 9.630 -17.526 -7.536 1.00 67.50 185 GLY A CA 1
ATOM 1371 C C . GLY A 1 185 ? 9.459 -16.843 -8.892 1.00 67.50 185 GLY A C 1
ATOM 1372 O O . GLY A 1 185 ? 9.713 -17.497 -9.900 1.00 67.50 185 GLY A O 1
ATOM 1373 N N . LYS A 1 186 ? 9.088 -15.556 -8.920 1.00 81.25 186 LYS A N 1
ATOM 1374 C CA . LYS A 1 186 ? 9.076 -14.741 -10.127 1.00 81.25 186 LYS A CA 1
ATOM 1375 C C . LYS A 1 186 ? 10.493 -14.330 -10.483 1.00 81.25 186 LYS A C 1
ATOM 1377 O O . LYS A 1 186 ? 11.317 -14.091 -9.596 1.00 81.25 186 LYS A O 1
ATOM 1382 N N . THR A 1 187 ? 10.752 -14.254 -11.778 1.00 88.12 187 THR A N 1
ATOM 1383 C CA . THR A 1 187 ? 12.025 -13.794 -12.325 1.00 88.12 187 THR A CA 1
ATOM 1384 C C . THR A 1 187 ? 11.835 -12.394 -12.887 1.00 88.12 187 THR A C 1
ATOM 1386 O O . THR A 1 187 ? 11.006 -12.187 -13.769 1.00 88.12 187 THR A O 1
ATOM 1389 N N . ILE A 1 188 ? 12.590 -11.424 -12.384 1.00 89.75 188 ILE A N 1
ATOM 1390 C CA . ILE A 1 188 ? 12.552 -10.034 -12.833 1.00 89.75 188 ILE A CA 1
ATOM 1391 C C . ILE A 1 188 ? 13.842 -9.737 -13.589 1.00 89.75 188 ILE A C 1
ATOM 1393 O O . ILE A 1 188 ? 14.929 -9.886 -13.036 1.00 89.75 188 ILE A O 1
ATOM 1397 N N . ALA A 1 189 ? 13.714 -9.313 -14.843 1.00 93.38 189 ALA A N 1
ATOM 1398 C CA . ALA A 1 189 ? 14.825 -8.789 -15.623 1.00 93.38 189 ALA A CA 1
ATOM 1399 C C . ALA A 1 189 ? 14.985 -7.300 -15.315 1.00 93.38 189 ALA A C 1
ATOM 1401 O O . ALA A 1 189 ? 14.033 -6.538 -15.466 1.00 93.38 189 ALA A O 1
ATOM 1402 N N . MET A 1 190 ? 16.170 -6.873 -14.904 1.00 91.38 190 MET A N 1
ATOM 1403 C CA . MET A 1 190 ? 16.481 -5.492 -14.564 1.00 91.38 190 MET A CA 1
ATOM 1404 C C . MET A 1 190 ? 17.534 -4.949 -15.525 1.00 91.38 190 MET A C 1
ATOM 1406 O O . MET A 1 190 ? 18.629 -5.503 -15.644 1.00 91.38 190 MET A O 1
ATOM 1410 N N . LEU A 1 191 ? 17.190 -3.862 -16.213 1.00 93.69 191 LEU A N 1
ATOM 1411 C CA . LEU A 1 191 ? 18.075 -3.176 -17.147 1.00 93.69 191 LEU A CA 1
ATOM 1412 C C . LEU A 1 191 ? 18.478 -1.809 -16.596 1.00 93.69 191 LEU A C 1
ATOM 1414 O O . LEU A 1 191 ? 17.631 -0.936 -16.381 1.00 93.69 191 LEU A O 1
ATOM 1418 N N . GLY A 1 192 ? 19.784 -1.622 -16.428 1.00 90.31 192 GLY A N 1
ATOM 1419 C CA . GLY A 1 192 ? 20.369 -0.450 -15.789 1.00 90.31 192 GLY A CA 1
ATOM 1420 C C . GLY A 1 192 ? 20.563 -0.663 -14.291 1.00 90.31 192 GLY A C 1
ATOM 1421 O O . GLY A 1 192 ? 19.616 -0.959 -13.569 1.00 90.31 192 GLY A O 1
ATOM 1422 N N . LEU A 1 193 ? 21.803 -0.535 -13.831 1.00 85.69 193 LEU A N 1
ATOM 1423 C CA . LEU A 1 193 ? 22.212 -0.736 -12.439 1.00 85.69 193 LEU A CA 1
ATOM 1424 C C . LEU A 1 193 ? 22.905 0.497 -11.862 1.00 85.69 193 LEU A C 1
ATOM 1426 O O . LEU A 1 193 ? 22.964 0.633 -10.645 1.00 85.69 193 LEU A O 1
ATOM 1430 N N . THR A 1 194 ? 23.398 1.396 -12.711 1.00 82.38 194 THR A N 1
ATOM 1431 C CA . THR A 1 194 ? 24.004 2.668 -12.304 1.00 82.38 194 THR A CA 1
ATOM 1432 C C . THR A 1 194 ? 22.956 3.753 -12.073 1.00 82.38 194 THR A C 1
ATOM 1434 O O . THR A 1 194 ? 21.836 3.683 -12.582 1.00 82.38 194 THR A O 1
ATOM 1437 N N . PHE A 1 195 ? 23.302 4.813 -11.340 1.00 72.94 195 PHE A N 1
ATOM 1438 C CA . PHE A 1 195 ? 22.333 5.882 -11.050 1.00 72.94 195 PHE A CA 1
ATOM 1439 C C . PHE A 1 195 ? 21.909 6.693 -12.299 1.00 72.94 195 PHE A C 1
ATOM 1441 O O . PHE A 1 195 ? 20.819 7.280 -12.325 1.00 72.94 195 PHE A O 1
ATOM 1448 N N . LYS A 1 196 ? 22.753 6.715 -13.340 1.00 78.38 196 LYS A N 1
ATOM 1449 C CA . LYS A 1 196 ? 22.546 7.385 -14.638 1.00 78.38 196 LYS A CA 1
ATOM 1450 C C . LYS A 1 196 ? 23.328 6.659 -15.753 1.00 78.38 196 LYS A C 1
ATOM 1452 O O . LYS A 1 196 ? 24.240 5.897 -15.429 1.00 78.38 196 LYS A O 1
ATOM 1457 N N . PRO A 1 197 ? 23.034 6.888 -17.046 1.00 81.62 197 PRO A N 1
ATOM 1458 C CA . PRO A 1 197 ? 23.861 6.357 -18.130 1.00 81.62 197 PRO A CA 1
ATOM 1459 C C . PRO A 1 197 ? 25.279 6.960 -18.152 1.00 81.62 197 PRO A C 1
ATOM 1461 O O . PRO A 1 197 ? 25.554 7.996 -17.544 1.00 81.62 197 PRO A O 1
ATOM 1464 N N . ASP A 1 198 ? 26.162 6.308 -18.904 1.00 86.69 198 ASP A N 1
ATOM 1465 C CA . ASP A 1 198 ? 27.558 6.686 -19.169 1.00 86.69 198 ASP A CA 1
ATOM 1466 C C . ASP A 1 198 ? 28.456 6.762 -17.913 1.00 86.69 198 ASP A C 1
ATOM 1468 O O . ASP A 1 198 ? 29.378 7.574 -17.831 1.00 86.69 198 ASP A O 1
ATOM 1472 N N . THR A 1 199 ? 28.201 5.905 -16.919 1.00 84.25 199 THR A N 1
ATOM 1473 C CA . THR A 1 199 ? 29.032 5.745 -15.711 1.00 84.25 199 THR A CA 1
ATOM 1474 C C . THR A 1 199 ? 28.966 4.308 -15.185 1.00 84.25 199 THR A C 1
ATOM 1476 O O . THR A 1 199 ? 28.019 3.592 -15.494 1.00 84.25 199 THR A O 1
ATOM 1479 N N . ASP A 1 200 ? 29.965 3.891 -14.408 1.00 79.75 200 ASP A N 1
ATOM 1480 C CA . ASP A 1 200 ? 30.004 2.648 -13.625 1.00 79.75 200 ASP A CA 1
ATOM 1481 C C . ASP A 1 200 ? 29.614 2.857 -12.147 1.00 79.75 200 ASP A C 1
ATOM 1483 O O . ASP A 1 200 ? 29.605 1.903 -11.369 1.00 79.75 200 ASP A O 1
ATOM 1487 N N . ASP A 1 201 ? 29.277 4.090 -11.749 1.00 75.31 201 ASP A N 1
ATOM 1488 C CA . ASP A 1 201 ? 28.933 4.417 -10.366 1.00 75.31 201 ASP A CA 1
ATOM 1489 C C . ASP A 1 201 ? 27.541 3.871 -10.000 1.00 75.31 201 ASP A C 1
ATOM 1491 O O . ASP A 1 201 ? 26.503 4.339 -10.486 1.00 75.31 201 ASP A O 1
ATOM 1495 N N . GLY A 1 202 ? 27.535 2.842 -9.152 1.00 60.09 202 GLY A N 1
ATOM 1496 C CA . GLY A 1 202 ? 26.340 2.209 -8.588 1.00 60.09 202 GLY A CA 1
ATOM 1497 C C . GLY A 1 202 ? 25.943 2.736 -7.207 1.00 60.09 202 GLY A C 1
ATOM 1498 O O . GLY A 1 202 ? 24.878 2.375 -6.707 1.00 60.09 202 GLY A O 1
ATOM 1499 N N . ARG A 1 203 ? 26.755 3.608 -6.588 1.00 61.59 203 ARG A N 1
ATOM 1500 C CA . ARG A 1 203 ? 26.485 4.102 -5.231 1.00 61.59 203 ARG A CA 1
ATOM 1501 C C . ARG A 1 203 ? 25.175 4.891 -5.224 1.00 61.59 203 ARG A C 1
ATOM 1503 O O . ARG A 1 203 ? 24.979 5.776 -6.051 1.00 61.59 203 ARG A O 1
ATOM 1510 N N . GLU A 1 204 ? 24.280 4.548 -4.296 1.00 53.97 204 GLU A N 1
ATOM 1511 C CA . GLU A 1 204 ? 22.923 5.119 -4.181 1.00 53.97 204 GLU A CA 1
ATOM 1512 C C . GLU A 1 204 ? 22.007 4.865 -5.399 1.00 53.97 204 GLU A C 1
ATOM 1514 O O . GLU A 1 204 ? 20.997 5.552 -5.575 1.00 53.97 204 GLU A O 1
ATOM 1519 N N . ALA A 1 205 ? 22.312 3.874 -6.248 1.00 54.75 205 ALA A N 1
ATOM 1520 C CA . ALA A 1 205 ? 21.461 3.557 -7.389 1.00 54.75 205 ALA A CA 1
ATOM 1521 C C . ALA A 1 205 ? 20.054 3.094 -6.933 1.00 54.75 205 ALA A C 1
ATOM 1523 O O . ALA A 1 205 ? 19.937 2.186 -6.103 1.00 54.75 205 ALA A O 1
ATOM 1524 N N . PRO A 1 206 ? 18.964 3.644 -7.514 1.00 54.53 206 PRO A N 1
ATOM 1525 C CA . PRO A 1 206 ? 17.587 3.261 -7.181 1.00 54.53 206 PRO A CA 1
ATOM 1526 C C . PRO A 1 206 ? 17.246 1.783 -7.425 1.00 54.53 206 PRO A C 1
ATOM 1528 O O . PRO A 1 206 ? 16.178 1.340 -7.019 1.00 54.53 206 PRO A O 1
ATOM 1531 N N . SER A 1 207 ? 18.114 1.028 -8.105 1.00 55.06 207 SER A N 1
ATOM 1532 C CA . SER A 1 207 ? 17.947 -0.389 -8.457 1.00 55.06 207 SER A CA 1
ATOM 1533 C C . SER A 1 207 ? 17.966 -1.323 -7.242 1.00 55.06 207 SER A C 1
ATOM 1535 O O . SER A 1 207 ? 17.246 -2.320 -7.231 1.00 55.06 207 SER A O 1
ATOM 1537 N N . LEU A 1 208 ? 18.748 -0.996 -6.210 1.00 52.84 208 LEU A N 1
ATOM 1538 C CA . LEU A 1 208 ? 19.015 -1.877 -5.065 1.00 52.84 208 LEU A CA 1
ATOM 1539 C C . LEU A 1 208 ? 17.779 -2.186 -4.189 1.00 52.84 208 LEU A C 1
ATOM 1541 O O . LEU A 1 208 ? 17.571 -3.354 -3.860 1.00 52.84 208 LEU A O 1
ATOM 1545 N N . PRO A 1 209 ? 16.915 -1.214 -3.824 1.00 51.31 209 PRO A N 1
ATOM 1546 C CA . PRO A 1 209 ? 15.790 -1.478 -2.919 1.00 51.31 209 PRO A CA 1
ATOM 1547 C C . PRO A 1 209 ? 14.537 -2.061 -3.598 1.00 51.31 209 PRO A C 1
ATOM 1549 O O . PRO A 1 209 ? 13.608 -2.472 -2.906 1.00 51.31 209 PRO A O 1
ATOM 1552 N N . LEU A 1 210 ? 14.460 -2.071 -4.936 1.00 53.22 210 LEU A N 1
ATOM 1553 C CA . LEU A 1 210 ? 13.196 -2.265 -5.667 1.00 53.22 210 LEU A CA 1
ATOM 1554 C C . LEU A 1 210 ? 12.713 -3.722 -5.786 1.00 53.22 210 LEU A C 1
ATOM 1556 O O . LEU A 1 210 ? 11.567 -3.944 -6.171 1.00 53.22 210 LEU A O 1
ATOM 1560 N N . ILE A 1 211 ? 13.554 -4.718 -5.497 1.00 56.59 211 ILE A N 1
ATOM 1561 C CA . ILE A 1 211 ? 13.334 -6.105 -5.966 1.00 56.59 211 ILE A CA 1
ATOM 1562 C C . ILE A 1 211 ? 13.519 -7.188 -4.893 1.00 56.59 211 ILE A C 1
ATOM 1564 O O . ILE A 1 211 ? 13.660 -8.371 -5.213 1.00 56.59 211 ILE A O 1
ATOM 1568 N N . ALA A 1 212 ? 13.483 -6.813 -3.612 1.00 54.91 212 ALA A N 1
ATOM 1569 C CA . ALA A 1 212 ? 13.608 -7.761 -2.508 1.00 54.91 212 ALA A CA 1
ATOM 1570 C C . ALA A 1 212 ? 12.536 -8.874 -2.585 1.00 54.91 212 ALA A C 1
ATOM 1572 O O . ALA A 1 212 ? 11.334 -8.638 -2.443 1.00 54.91 212 ALA A O 1
ATOM 1573 N N . GLY A 1 213 ? 12.986 -10.118 -2.796 1.00 61.12 213 GLY A N 1
ATOM 1574 C CA . GLY A 1 213 ? 12.150 -11.320 -2.739 1.00 61.12 213 GLY A CA 1
ATOM 1575 C C . GLY A 1 213 ? 11.669 -11.903 -4.075 1.00 61.12 213 GLY A C 1
ATOM 1576 O O . GLY A 1 213 ? 10.767 -12.746 -4.026 1.00 61.12 213 GLY A O 1
ATOM 1577 N N . ALA A 1 214 ? 12.256 -11.498 -5.210 1.00 72.00 214 ALA A N 1
ATOM 1578 C CA . ALA A 1 214 ? 12.197 -12.177 -6.515 1.00 72.00 214 ALA A CA 1
ATOM 1579 C C . ALA A 1 214 ? 13.577 -12.724 -6.927 1.00 72.00 214 ALA A C 1
ATOM 1581 O O . ALA A 1 214 ? 14.594 -12.343 -6.351 1.00 72.00 214 ALA A O 1
ATOM 1582 N N . LYS A 1 215 ? 13.624 -13.600 -7.940 1.00 84.06 215 LYS A N 1
ATOM 1583 C CA . LYS A 1 215 ? 14.878 -13.899 -8.648 1.00 84.06 215 LYS A CA 1
ATOM 1584 C C . LYS A 1 215 ? 15.170 -12.747 -9.599 1.00 84.06 215 LYS A C 1
ATOM 1586 O O . LYS A 1 215 ? 14.284 -12.346 -10.350 1.00 84.06 215 LYS A O 1
ATOM 1591 N N . VAL A 1 216 ? 16.388 -12.227 -9.580 1.00 86.25 216 VAL A N 1
ATOM 1592 C CA . VAL A 1 216 ? 16.755 -11.048 -10.366 1.00 86.25 216 VAL A CA 1
ATOM 1593 C C . VAL A 1 216 ? 17.777 -11.450 -11.413 1.00 86.25 216 VAL A C 1
ATOM 1595 O O . VAL A 1 216 ? 18.847 -11.928 -11.054 1.00 86.25 216 VAL A O 1
ATOM 1598 N N . GLY A 1 217 ? 17.449 -11.241 -12.686 1.00 90.88 217 GLY A N 1
ATOM 1599 C CA . GLY A 1 217 ? 18.429 -11.140 -13.762 1.00 90.88 217 GLY A CA 1
ATOM 1600 C C . GLY A 1 217 ? 18.780 -9.668 -13.943 1.00 90.88 217 GLY A C 1
ATOM 1601 O O . GLY A 1 217 ? 17.883 -8.850 -14.111 1.00 90.88 217 GLY A O 1
ATOM 1602 N N . ALA A 1 218 ? 20.052 -9.305 -13.872 1.00 91.19 218 ALA A N 1
ATOM 1603 C CA . ALA A 1 218 ? 20.521 -7.928 -13.892 1.00 91.19 218 ALA A CA 1
ATOM 1604 C C . ALA A 1 218 ? 21.486 -7.710 -15.058 1.00 91.19 218 ALA A C 1
ATOM 1606 O O . ALA A 1 218 ? 22.399 -8.506 -15.286 1.00 91.19 218 ALA A O 1
ATOM 1607 N N . HIS A 1 219 ? 21.307 -6.609 -15.784 1.00 94.00 219 HIS A N 1
ATOM 1608 C CA . HIS A 1 219 ? 22.224 -6.196 -16.837 1.00 94.00 219 HIS A CA 1
ATOM 1609 C C . HIS A 1 219 ? 22.437 -4.680 -16.828 1.00 94.00 219 HIS A C 1
ATOM 1611 O O . HIS A 1 219 ? 21.486 -3.898 -16.873 1.00 94.00 219 HIS A O 1
ATOM 1617 N N . ASP A 1 220 ? 23.702 -4.275 -16.855 1.00 92.25 220 ASP A N 1
ATOM 1618 C CA . ASP A 1 220 ? 24.147 -2.912 -17.125 1.00 92.25 220 ASP A CA 1
ATOM 1619 C C . ASP A 1 220 ? 25.293 -2.948 -18.152 1.00 92.25 220 ASP A C 1
ATOM 1621 O O . ASP A 1 220 ? 26.144 -3.833 -18.072 1.00 92.25 220 ASP A O 1
ATOM 1625 N N . PRO A 1 221 ? 25.365 -2.014 -19.114 1.00 92.06 221 PRO A N 1
ATOM 1626 C CA . PRO A 1 221 ? 26.468 -1.983 -20.071 1.00 92.06 221 PRO A CA 1
ATOM 1627 C C . PRO A 1 221 ? 27.853 -1.733 -19.452 1.00 92.06 221 PRO A C 1
ATOM 1629 O O . PRO A 1 221 ? 28.853 -2.114 -20.059 1.00 92.06 221 PRO A O 1
ATOM 1632 N N . VAL A 1 222 ? 27.935 -1.067 -18.293 1.00 91.12 222 VAL A N 1
ATOM 1633 C CA . VAL A 1 222 ? 29.207 -0.612 -17.694 1.00 91.12 222 VAL A CA 1
ATOM 1634 C C . VAL A 1 222 ? 29.297 -0.951 -16.198 1.00 91.12 222 VAL A C 1
ATOM 1636 O O . VAL A 1 222 ? 30.338 -1.407 -15.732 1.00 91.12 222 VAL A O 1
ATOM 1639 N N . GLY A 1 223 ? 28.210 -0.808 -15.439 1.00 87.12 223 GLY A N 1
ATOM 1640 C CA . GLY A 1 223 ? 28.178 -0.930 -13.975 1.00 87.12 223 GLY A CA 1
ATOM 1641 C C . GLY A 1 223 ? 28.227 -2.350 -13.395 1.00 87.12 223 GLY A C 1
ATOM 1642 O O . GLY A 1 223 ? 28.065 -2.510 -12.188 1.00 87.12 223 GLY A O 1
ATOM 1643 N N . MET A 1 224 ? 28.436 -3.393 -14.204 1.00 89.69 224 MET A N 1
ATOM 1644 C CA . MET A 1 224 ? 28.301 -4.794 -13.762 1.00 89.69 224 MET A CA 1
ATOM 1645 C C . MET A 1 224 ? 29.307 -5.201 -12.684 1.00 89.69 224 MET A C 1
ATOM 1647 O O . MET A 1 224 ? 28.940 -5.862 -11.716 1.00 89.69 224 MET A O 1
ATOM 1651 N N . GLU A 1 225 ? 30.573 -4.805 -12.823 1.00 87.94 225 GLU A N 1
ATOM 1652 C CA . GLU A 1 225 ? 31.615 -5.162 -11.849 1.00 87.94 225 GLU A CA 1
ATOM 1653 C C . GLU A 1 225 ? 31.395 -4.498 -10.489 1.00 87.94 225 GLU A C 1
ATOM 1655 O O . GLU A 1 225 ? 31.720 -5.080 -9.455 1.00 87.94 225 GLU A O 1
ATOM 1660 N N . GLN A 1 226 ? 30.820 -3.294 -10.473 1.00 82.50 226 GLN A N 1
ATOM 1661 C CA . GLN A 1 226 ? 30.459 -2.623 -9.230 1.00 82.50 226 GLN A CA 1
ATOM 1662 C C . GLN A 1 226 ? 29.183 -3.223 -8.635 1.00 82.50 226 GLN A C 1
ATOM 1664 O O . GLN A 1 226 ? 29.161 -3.548 -7.450 1.00 82.50 226 GLN A O 1
ATOM 1669 N N . ALA A 1 227 ? 28.170 -3.476 -9.467 1.00 80.12 227 ALA A N 1
ATOM 1670 C CA . ALA A 1 227 ? 26.924 -4.111 -9.058 1.00 80.12 227 ALA A CA 1
ATOM 1671 C C . ALA A 1 227 ? 27.157 -5.468 -8.376 1.00 80.12 227 ALA A C 1
ATOM 1673 O O . ALA A 1 227 ? 26.535 -5.734 -7.355 1.00 80.12 227 ALA A O 1
ATOM 1674 N N . LYS A 1 228 ? 28.092 -6.296 -8.865 1.00 85.00 228 LYS A N 1
ATOM 1675 C CA . LYS A 1 228 ? 28.475 -7.584 -8.243 1.00 85.00 228 LYS A CA 1
ATOM 1676 C C . LYS A 1 228 ? 28.986 -7.471 -6.807 1.00 85.00 228 LYS A C 1
ATOM 1678 O O . LYS A 1 228 ? 28.925 -8.447 -6.068 1.00 85.00 228 LYS A O 1
ATOM 1683 N N . LYS A 1 229 ? 29.520 -6.313 -6.412 1.00 82.69 229 LYS A N 1
ATOM 1684 C CA . LYS A 1 229 ? 30.007 -6.074 -5.044 1.00 82.69 229 LYS A CA 1
ATOM 1685 C C . LYS A 1 229 ? 28.887 -5.655 -4.093 1.00 82.69 229 LYS A C 1
ATOM 1687 O O . LYS A 1 229 ? 29.063 -5.767 -2.886 1.00 82.69 229 LYS A O 1
ATOM 1692 N N . GLU A 1 230 ? 27.783 -5.140 -4.632 1.00 72.19 230 GLU A N 1
ATOM 1693 C CA . GLU A 1 230 ? 26.710 -4.491 -3.867 1.00 72.19 230 GLU A CA 1
ATOM 1694 C C . GLU A 1 230 ? 25.390 -5.287 -3.886 1.00 72.19 230 GLU A C 1
ATOM 1696 O O . GLU A 1 230 ? 24.616 -5.203 -2.935 1.00 72.19 230 GLU A O 1
ATOM 1701 N N . LEU A 1 231 ? 25.138 -6.080 -4.933 1.00 71.25 231 LEU A N 1
ATOM 1702 C CA . LEU A 1 231 ? 23.909 -6.852 -5.155 1.00 71.25 231 LEU A CA 1
ATOM 1703 C C . LEU A 1 231 ? 24.168 -8.361 -5.006 1.00 71.25 231 LEU A C 1
ATOM 1705 O O . LEU A 1 231 ? 24.389 -9.074 -5.982 1.00 71.25 231 LEU A O 1
ATOM 1709 N N . ASP A 1 232 ? 24.108 -8.875 -3.780 1.00 69.94 232 ASP A N 1
ATOM 1710 C CA . ASP A 1 232 ? 24.195 -10.322 -3.553 1.00 69.94 232 ASP A CA 1
ATOM 1711 C C . ASP A 1 232 ? 22.906 -11.047 -4.009 1.00 69.94 232 ASP A C 1
ATOM 1713 O O . ASP A 1 232 ? 21.803 -10.497 -3.950 1.00 69.94 232 ASP A O 1
ATOM 1717 N N . GLY A 1 233 ? 23.031 -12.287 -4.489 1.00 71.12 233 GLY A N 1
ATOM 1718 C CA . GLY A 1 233 ? 21.894 -13.133 -4.889 1.00 71.12 233 GLY A CA 1
ATOM 1719 C C . GLY A 1 233 ? 21.237 -12.831 -6.249 1.00 71.12 233 GLY A C 1
ATOM 1720 O O . GLY A 1 233 ? 20.207 -13.436 -6.558 1.00 71.12 233 GLY A O 1
ATOM 1721 N N . SER A 1 234 ? 21.812 -11.943 -7.070 1.00 80.25 234 SER A N 1
ATOM 1722 C CA . SER A 1 234 ? 21.348 -11.664 -8.443 1.00 80.25 234 SER A CA 1
ATOM 1723 C C . SER A 1 234 ? 22.105 -12.488 -9.497 1.00 80.25 234 SER A C 1
ATOM 1725 O O . SER A 1 234 ? 23.299 -12.751 -9.363 1.00 80.25 234 SER A O 1
ATOM 1727 N N . GLU A 1 235 ? 21.423 -12.872 -10.577 1.00 88.25 235 GLU A N 1
ATOM 1728 C CA . GLU A 1 235 ? 22.043 -13.399 -11.796 1.00 88.25 235 GLU A CA 1
ATOM 1729 C C . GLU A 1 235 ? 22.462 -12.230 -12.695 1.00 88.25 235 GLU A C 1
ATOM 1731 O O . GLU A 1 235 ? 21.683 -11.315 -12.941 1.00 88.25 235 GLU A O 1
ATOM 1736 N N . TYR A 1 236 ? 23.694 -12.249 -13.196 1.00 90.31 236 TYR A N 1
ATOM 1737 C CA . TYR A 1 236 ? 24.245 -11.184 -14.032 1.00 90.31 236 TYR A CA 1
ATOM 1738 C C . TYR A 1 236 ? 24.290 -11.629 -15.486 1.00 90.31 236 TYR A C 1
ATOM 1740 O O . TYR A 1 236 ? 24.959 -12.607 -15.815 1.00 90.31 236 TYR A O 1
ATOM 1748 N N . CYS A 1 237 ? 23.583 -10.911 -16.353 1.00 93.19 237 CYS A N 1
ATOM 1749 C CA . CYS A 1 237 ? 23.414 -11.285 -17.751 1.00 93.19 237 CYS A CA 1
ATOM 1750 C C . CYS A 1 237 ? 24.324 -10.458 -18.666 1.00 93.19 237 CYS A C 1
ATOM 1752 O O . CYS A 1 237 ? 24.508 -9.257 -18.458 1.00 93.19 237 CYS A O 1
ATOM 1754 N N . ASP A 1 238 ? 24.844 -11.088 -19.720 1.00 92.88 238 ASP A N 1
ATOM 1755 C CA . ASP A 1 238 ? 25.769 -10.448 -20.665 1.00 92.88 238 ASP A CA 1
ATOM 1756 C C . ASP A 1 238 ? 25.094 -9.371 -21.527 1.00 92.88 238 ASP A C 1
ATOM 1758 O O . ASP A 1 238 ? 25.751 -8.434 -21.979 1.00 92.88 238 ASP A O 1
ATOM 1762 N N . ASP A 1 239 ? 23.781 -9.480 -21.754 1.00 95.25 239 ASP A N 1
ATOM 1763 C CA . ASP A 1 239 ? 23.023 -8.545 -22.584 1.00 95.25 239 ASP A CA 1
ATOM 1764 C C . ASP A 1 239 ? 21.529 -8.466 -22.192 1.00 95.25 239 ASP A C 1
ATOM 1766 O O . ASP A 1 239 ? 21.004 -9.345 -21.497 1.00 95.25 239 ASP A O 1
ATOM 1770 N N . PRO A 1 240 ? 20.789 -7.440 -22.660 1.00 95.94 240 PRO A N 1
ATOM 1771 C CA . PRO A 1 240 ? 19.375 -7.268 -22.319 1.00 95.94 240 PRO A CA 1
ATOM 1772 C C . PRO A 1 240 ? 18.454 -8.407 -22.781 1.00 95.94 240 PRO A C 1
ATOM 1774 O O . PRO A 1 240 ? 17.429 -8.680 -22.150 1.00 95.94 240 PRO A O 1
ATOM 1777 N N . TYR A 1 241 ? 18.785 -9.082 -23.885 1.00 96.94 241 TYR A N 1
ATOM 1778 C CA . TYR A 1 241 ? 17.961 -10.166 -24.420 1.00 96.94 241 TYR A CA 1
ATOM 1779 C C . TYR A 1 241 ? 18.150 -11.451 -23.625 1.00 96.94 241 TYR A C 1
ATOM 1781 O O . TYR A 1 241 ? 17.194 -12.197 -23.432 1.00 96.94 241 TYR A O 1
ATOM 1789 N N . THR A 1 242 ? 19.369 -11.729 -23.164 1.00 95.81 242 THR A N 1
ATOM 1790 C CA . THR A 1 242 ? 19.623 -12.878 -22.290 1.00 95.81 242 THR A CA 1
ATOM 1791 C C . THR A 1 242 ? 19.001 -12.671 -20.913 1.00 95.81 242 THR A C 1
ATOM 1793 O O . THR A 1 242 ? 18.411 -13.620 -20.395 1.00 95.81 242 THR A O 1
ATOM 1796 N N . CYS A 1 243 ? 19.021 -11.432 -20.410 1.00 93.38 243 CYS A N 1
ATOM 1797 C CA . CYS A 1 243 ? 18.401 -11.010 -19.151 1.00 93.38 243 CYS A CA 1
ATOM 1798 C C . CYS A 1 243 ? 16.878 -11.210 -19.107 1.00 93.38 243 CYS A C 1
ATOM 1800 O O . CYS A 1 243 ? 16.315 -11.557 -18.076 1.00 93.38 243 CYS A O 1
ATOM 1802 N N . THR A 1 244 ? 16.196 -11.039 -20.241 1.00 96.12 244 THR A N 1
ATOM 1803 C CA . THR A 1 244 ? 14.726 -11.119 -20.323 1.00 96.12 244 THR A CA 1
ATOM 1804 C C . THR A 1 244 ? 14.177 -12.537 -20.524 1.00 96.12 244 THR A C 1
ATOM 1806 O O . THR A 1 244 ? 12.960 -12.733 -20.493 1.00 96.12 244 THR A O 1
ATOM 1809 N N . ARG A 1 245 ? 15.031 -13.555 -20.703 1.00 96.06 245 ARG A N 1
ATOM 1810 C CA . ARG A 1 245 ? 14.583 -14.940 -20.932 1.00 96.06 245 ARG A CA 1
ATOM 1811 C C . ARG A 1 245 ? 13.883 -15.518 -19.705 1.00 96.06 245 ARG A C 1
ATOM 1813 O O . ARG A 1 245 ? 14.469 -15.617 -18.636 1.00 96.06 245 ARG A O 1
ATOM 1820 N N . GLY A 1 246 ? 12.636 -15.948 -19.882 1.00 94.88 246 GLY A N 1
ATOM 1821 C CA . GLY A 1 246 ? 11.814 -16.521 -18.817 1.00 94.88 246 GLY A CA 1
ATOM 1822 C C . GLY A 1 246 ? 11.419 -15.524 -17.724 1.00 94.88 246 GLY A C 1
ATOM 1823 O O . GLY A 1 246 ? 10.865 -15.946 -16.714 1.00 94.88 246 GLY A O 1
ATOM 1824 N N . ALA A 1 247 ? 11.681 -14.226 -17.908 1.00 95.06 247 ALA A N 1
ATOM 1825 C CA . ALA A 1 247 ? 11.309 -13.207 -16.940 1.00 95.06 247 ALA A CA 1
ATOM 1826 C C . ALA A 1 247 ? 9.787 -12.987 -16.929 1.00 95.06 247 ALA A C 1
ATOM 1828 O O . ALA A 1 247 ? 9.145 -12.927 -17.981 1.00 95.06 247 ALA A O 1
ATOM 1829 N N . ASP A 1 248 ? 9.212 -12.853 -15.739 1.00 92.19 248 ASP A N 1
ATOM 1830 C CA . ASP A 1 248 ? 7.816 -12.475 -15.514 1.00 92.19 248 ASP A CA 1
ATOM 1831 C C . ASP A 1 248 ? 7.592 -10.966 -15.706 1.00 92.19 248 ASP A C 1
ATOM 1833 O O . ASP A 1 248 ? 6.475 -10.541 -15.992 1.00 92.19 248 ASP A O 1
ATOM 1837 N N . ALA A 1 249 ? 8.641 -10.154 -15.550 1.00 92.38 249 ALA A N 1
ATOM 1838 C CA . ALA A 1 249 ? 8.616 -8.733 -15.870 1.00 92.38 249 ALA A CA 1
ATOM 1839 C C . ALA A 1 249 ? 10.013 -8.208 -16.220 1.00 92.38 249 ALA A C 1
ATOM 1841 O O . ALA A 1 249 ? 11.027 -8.716 -15.740 1.00 92.38 249 ALA A O 1
ATOM 1842 N N . LEU A 1 250 ? 10.039 -7.163 -17.042 1.00 94.69 250 LEU A N 1
ATOM 1843 C CA . LEU A 1 250 ? 11.213 -6.362 -17.357 1.00 94.69 250 LEU A CA 1
ATOM 1844 C C . LEU A 1 250 ? 11.080 -5.002 -16.663 1.00 94.69 250 LEU A C 1
ATOM 1846 O O . LEU A 1 250 ? 10.119 -4.279 -16.908 1.00 94.69 250 LEU A O 1
ATOM 1850 N N . VAL A 1 251 ? 12.053 -4.640 -15.834 1.00 92.38 251 VAL A N 1
ATOM 1851 C CA . VAL A 1 251 ? 12.152 -3.344 -15.159 1.00 92.38 251 VAL A CA 1
ATOM 1852 C C . VAL A 1 251 ? 13.323 -2.560 -15.742 1.00 92.38 251 VAL A C 1
ATOM 1854 O O . VAL A 1 251 ? 14.453 -3.045 -15.786 1.00 92.38 251 VAL A O 1
ATOM 1857 N N . ILE A 1 252 ? 13.062 -1.333 -16.183 1.00 92.88 252 ILE A N 1
ATOM 1858 C CA . ILE A 1 252 ? 14.074 -0.425 -16.730 1.00 92.88 252 ILE A CA 1
ATOM 1859 C C . ILE A 1 252 ? 14.364 0.627 -15.675 1.00 92.88 252 ILE A C 1
ATOM 1861 O O . ILE A 1 252 ? 13.503 1.453 -15.374 1.00 92.88 252 ILE A O 1
ATOM 1865 N N . VAL A 1 253 ? 15.568 0.587 -15.115 1.00 88.56 253 VAL A N 1
ATOM 1866 C CA . VAL A 1 253 ? 15.971 1.448 -13.997 1.00 88.56 253 VAL A CA 1
ATOM 1867 C C . VAL A 1 253 ? 16.895 2.570 -14.447 1.00 88.56 253 VAL A C 1
ATOM 1869 O O . VAL A 1 253 ? 16.856 3.640 -13.844 1.00 88.56 253 VAL A O 1
ATOM 1872 N N . THR A 1 254 ? 17.667 2.377 -15.520 1.00 87.12 254 THR A N 1
ATOM 1873 C CA . THR A 1 254 ? 18.601 3.389 -16.044 1.00 87.12 254 THR A CA 1
ATOM 1874 C C . THR A 1 254 ? 18.483 3.497 -17.559 1.00 87.12 254 THR A C 1
ATOM 1876 O O . THR A 1 254 ? 18.498 2.495 -18.273 1.00 87.12 254 THR A O 1
ATOM 1879 N N . GLU A 1 255 ? 18.376 4.723 -18.065 1.00 89.19 255 GLU A N 1
ATOM 1880 C CA . GLU A 1 255 ? 18.120 5.070 -19.466 1.00 89.19 255 GLU A CA 1
ATOM 1881 C C . GLU A 1 255 ? 19.340 4.931 -20.392 1.00 89.19 255 GLU A C 1
ATOM 1883 O O . GLU A 1 255 ? 19.667 5.828 -21.171 1.00 89.19 255 GLU A O 1
ATOM 1888 N N . TRP A 1 256 ? 20.010 3.779 -20.359 1.00 90.69 256 TRP A N 1
ATOM 1889 C CA . TRP A 1 256 ? 20.990 3.420 -21.386 1.00 90.69 256 TRP A CA 1
ATOM 1890 C C . TRP A 1 256 ? 20.325 3.298 -22.771 1.00 90.69 256 TRP A C 1
ATOM 1892 O O . TRP A 1 256 ? 19.129 3.542 -22.950 1.00 90.69 256 TRP A O 1
ATOM 1902 N N . LYS A 1 257 ? 21.081 2.869 -23.790 1.00 90.62 257 LYS A N 1
ATOM 1903 C CA . LYS A 1 257 ? 20.608 2.688 -25.181 1.00 90.62 257 LYS A CA 1
ATOM 1904 C C . LYS A 1 257 ? 19.575 1.552 -25.360 1.00 90.62 257 LYS A C 1
ATOM 1906 O O . LYS A 1 257 ? 19.514 0.923 -26.412 1.00 90.62 257 LYS A O 1
ATOM 1911 N N . PHE A 1 258 ? 18.731 1.308 -24.361 1.00 93.88 258 PHE A N 1
ATOM 1912 C CA . PHE A 1 258 ? 17.657 0.325 -24.351 1.00 93.88 258 PHE A CA 1
ATOM 1913 C C . PHE A 1 258 ? 16.456 0.727 -25.215 1.00 93.88 258 PHE A C 1
ATOM 1915 O O . PHE A 1 258 ? 15.738 -0.151 -25.665 1.00 93.88 258 PHE A O 1
ATOM 1922 N N . ARG A 1 259 ? 16.264 2.014 -25.549 1.00 91.62 259 ARG A N 1
ATOM 1923 C CA . ARG A 1 259 ? 15.161 2.457 -26.435 1.00 91.62 259 ARG A CA 1
ATOM 1924 C C . ARG A 1 259 ? 15.159 1.749 -27.802 1.00 91.62 2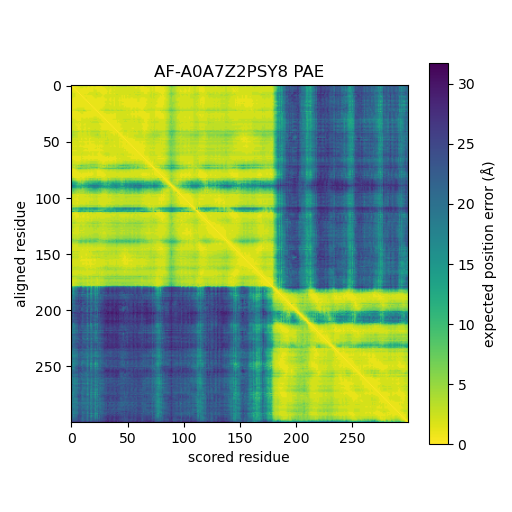59 ARG A C 1
ATOM 1926 O O . ARG A 1 259 ? 14.115 1.651 -28.432 1.00 91.62 259 ARG A O 1
ATOM 1933 N N . GLY A 1 260 ? 16.323 1.293 -28.269 1.00 91.81 260 GLY A N 1
ATOM 1934 C CA . GLY A 1 260 ? 16.480 0.590 -29.545 1.00 91.81 260 GLY A CA 1
ATOM 1935 C C . GLY A 1 260 ? 16.348 -0.933 -29.465 1.00 91.81 260 GLY A C 1
ATOM 1936 O O . GLY A 1 260 ? 16.735 -1.604 -30.419 1.00 91.81 260 GLY A O 1
ATOM 1937 N N . LEU A 1 261 ? 15.890 -1.493 -28.340 1.00 95.94 261 LEU A N 1
ATOM 1938 C CA . LEU A 1 261 ? 15.723 -2.938 -28.204 1.00 95.94 261 LEU A CA 1
ATOM 1939 C C . LEU A 1 261 ? 14.579 -3.461 -29.078 1.00 95.94 261 LEU A C 1
ATOM 1941 O O . LEU A 1 261 ? 13.542 -2.819 -29.241 1.00 95.94 261 LEU A O 1
ATOM 1945 N N . ASP A 1 262 ? 14.765 -4.672 -29.597 1.00 96.81 262 ASP A N 1
ATOM 1946 C CA . ASP A 1 262 ? 13.721 -5.419 -30.292 1.00 96.81 262 ASP A CA 1
ATOM 1947 C C . ASP A 1 262 ? 12.720 -5.979 -29.265 1.00 96.81 262 ASP A C 1
ATOM 1949 O O . ASP A 1 262 ? 12.931 -7.036 -28.659 1.00 96.81 262 ASP A O 1
ATOM 1953 N N . LEU A 1 263 ? 11.639 -5.228 -29.038 1.00 96.75 263 LEU A N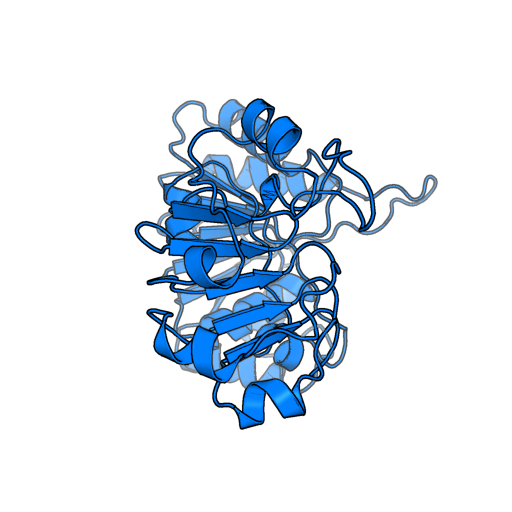 1
ATOM 1954 C CA . LEU A 1 263 ? 10.588 -5.579 -28.082 1.00 96.75 263 LEU A CA 1
ATOM 1955 C C . LEU A 1 263 ? 9.820 -6.844 -28.488 1.00 96.75 263 LEU A C 1
ATOM 1957 O O . LEU A 1 263 ? 9.397 -7.595 -27.612 1.00 96.75 263 LEU A O 1
ATOM 1961 N N . GLU A 1 264 ? 9.701 -7.143 -29.783 1.00 96.44 264 GLU A N 1
ATOM 1962 C CA . GLU A 1 264 ? 9.095 -8.388 -30.268 1.00 96.44 264 GLU A CA 1
ATOM 1963 C C . GLU A 1 264 ? 9.944 -9.604 -29.885 1.00 96.44 264 GLU A C 1
ATOM 1965 O O . GLU A 1 264 ? 9.419 -10.629 -29.433 1.00 96.44 264 GLU A O 1
ATOM 1970 N N . ARG A 1 265 ? 11.272 -9.490 -30.006 1.00 97.19 265 ARG A N 1
ATOM 1971 C CA . ARG A 1 265 ? 12.202 -10.522 -29.532 1.00 97.19 265 ARG A CA 1
ATOM 1972 C C . ARG A 1 265 ? 12.117 -10.706 -28.019 1.00 97.19 265 ARG A C 1
ATOM 1974 O O . ARG A 1 265 ? 12.083 -11.848 -27.561 1.00 97.19 265 ARG A O 1
ATOM 1981 N N . ILE A 1 266 ? 12.069 -9.612 -27.258 1.00 97.38 266 ILE A N 1
ATOM 1982 C CA . ILE A 1 266 ? 11.924 -9.652 -25.794 1.00 97.38 266 ILE A CA 1
ATOM 1983 C C . ILE A 1 266 ? 10.612 -10.343 -25.413 1.00 97.38 266 ILE A C 1
ATOM 1985 O O . ILE A 1 266 ? 10.621 -11.287 -24.626 1.00 97.38 266 ILE A O 1
ATOM 1989 N N . LYS A 1 267 ? 9.495 -9.962 -26.042 1.00 97.31 267 LYS A N 1
ATOM 1990 C CA . LYS A 1 267 ? 8.168 -10.520 -25.759 1.00 97.31 267 LYS A CA 1
ATOM 1991 C C . LYS A 1 267 ? 8.127 -12.041 -25.892 1.00 97.31 267 LYS A C 1
ATOM 1993 O O . LYS A 1 267 ? 7.543 -12.710 -25.048 1.00 97.31 267 LYS A O 1
ATOM 1998 N N . ARG A 1 268 ? 8.750 -12.588 -26.943 1.00 96.88 268 ARG A N 1
ATOM 1999 C CA . ARG A 1 268 ? 8.809 -14.043 -27.187 1.00 96.88 268 ARG A CA 1
ATOM 2000 C C . ARG A 1 268 ? 9.682 -14.790 -26.181 1.00 96.88 268 ARG A C 1
ATOM 2002 O O . ARG A 1 268 ? 9.506 -15.992 -26.016 1.00 96.88 268 ARG A O 1
ATOM 2009 N N . ALA A 1 269 ? 10.653 -14.106 -25.583 1.00 95.75 269 ALA A N 1
ATOM 2010 C CA . ALA A 1 269 ? 11.589 -14.691 -24.634 1.00 95.75 269 ALA A CA 1
ATOM 2011 C C . ALA A 1 269 ? 11.063 -14.667 -23.190 1.00 95.75 269 ALA A C 1
ATOM 2013 O O . ALA A 1 269 ? 11.467 -15.512 -22.393 1.00 95.75 269 ALA A O 1
ATOM 2014 N N . MET A 1 270 ? 10.189 -13.717 -22.854 1.00 97.56 270 MET A N 1
ATOM 2015 C CA . MET A 1 270 ? 9.630 -13.544 -21.512 1.00 97.56 270 MET A CA 1
ATOM 2016 C C . MET A 1 270 ? 8.547 -14.579 -21.180 1.00 97.56 270 MET A C 1
ATOM 2018 O O . MET A 1 270 ? 7.825 -15.055 -22.055 1.00 97.56 270 MET A O 1
ATOM 2022 N N . ALA A 1 271 ? 8.398 -14.890 -19.890 1.00 94.88 271 ALA A N 1
ATOM 2023 C CA . ALA A 1 271 ? 7.296 -15.708 -19.384 1.00 94.88 271 ALA A CA 1
ATOM 2024 C C . ALA A 1 271 ? 5.970 -14.930 -19.371 1.00 94.88 271 ALA A C 1
ATOM 2026 O O . ALA A 1 271 ? 4.910 -15.505 -19.621 1.00 94.88 271 ALA A O 1
ATOM 2027 N N . ALA A 1 272 ? 6.028 -13.620 -19.115 1.00 91.25 272 ALA A N 1
ATOM 2028 C CA . ALA A 1 272 ? 4.889 -12.720 -19.227 1.00 91.25 272 ALA A CA 1
ATOM 2029 C C . ALA A 1 272 ? 5.317 -11.377 -19.844 1.00 91.25 272 ALA A C 1
ATOM 2031 O O . ALA A 1 272 ? 6.378 -10.854 -19.504 1.00 91.25 272 ALA A O 1
ATOM 2032 N N . PRO A 1 273 ? 4.511 -10.784 -20.743 1.00 94.75 273 PRO A N 1
ATOM 2033 C CA . PRO A 1 273 ? 4.874 -9.553 -21.434 1.00 94.75 273 PRO A CA 1
ATOM 2034 C C . PRO A 1 273 ? 4.566 -8.331 -20.556 1.00 94.75 273 PRO A C 1
ATOM 2036 O O . PRO A 1 273 ? 3.643 -7.569 -20.841 1.00 94.75 273 PRO A O 1
ATOM 2039 N N . VAL A 1 274 ? 5.322 -8.143 -19.472 1.00 94.50 274 VAL A N 1
ATOM 2040 C CA . VAL A 1 274 ? 5.176 -7.008 -18.544 1.00 94.50 274 VAL A CA 1
ATOM 2041 C C . VAL A 1 274 ? 6.431 -6.142 -18.572 1.00 94.50 274 VAL A C 1
ATOM 2043 O O . VAL A 1 274 ? 7.528 -6.644 -18.345 1.00 94.50 274 VAL A O 1
ATOM 2046 N N . ILE A 1 275 ? 6.277 -4.841 -18.816 1.00 94.69 275 ILE A N 1
ATOM 2047 C CA . ILE A 1 275 ? 7.365 -3.858 -18.750 1.00 94.69 275 ILE A CA 1
ATOM 2048 C C . ILE A 1 275 ? 7.013 -2.777 -17.728 1.00 94.69 275 ILE A C 1
ATOM 2050 O O . ILE A 1 275 ? 5.934 -2.188 -17.780 1.00 94.69 275 ILE A O 1
ATOM 2054 N N . VAL A 1 276 ? 7.960 -2.495 -16.838 1.00 91.75 276 VAL A N 1
ATOM 2055 C CA . VAL A 1 276 ? 7.940 -1.372 -15.900 1.00 91.75 276 VAL A CA 1
ATOM 2056 C C . VAL A 1 276 ? 9.088 -0.435 -16.267 1.00 91.75 276 VAL A C 1
ATOM 2058 O O . VAL A 1 276 ? 10.258 -0.752 -16.057 1.00 91.75 276 VAL A O 1
ATOM 2061 N N . ASP A 1 277 ? 8.767 0.715 -16.846 1.00 91.69 277 ASP A N 1
ATOM 2062 C CA . ASP A 1 277 ? 9.746 1.703 -17.296 1.00 91.69 277 ASP A CA 1
ATOM 2063 C C . ASP A 1 277 ? 9.850 2.865 -16.301 1.00 91.69 277 ASP A C 1
ATOM 2065 O O . ASP A 1 277 ? 9.035 3.793 -16.302 1.00 91.69 277 ASP A O 1
ATOM 2069 N N . LEU A 1 278 ? 10.884 2.832 -15.457 1.00 87.06 278 LEU A N 1
ATOM 2070 C CA . LEU A 1 278 ? 11.112 3.852 -14.431 1.00 87.06 278 LEU A CA 1
ATOM 2071 C C . LEU A 1 278 ? 11.783 5.118 -14.979 1.00 87.06 278 LEU A C 1
ATOM 2073 O O . LEU A 1 278 ? 11.955 6.090 -14.243 1.00 87.06 278 LEU A O 1
ATOM 2077 N N . ARG A 1 279 ? 12.164 5.126 -16.262 1.00 89.38 279 ARG A N 1
ATOM 2078 C CA . ARG A 1 279 ? 12.901 6.223 -16.911 1.00 89.38 279 ARG A CA 1
ATOM 2079 C C . ARG A 1 279 ? 12.191 6.824 -18.107 1.00 89.38 279 ARG A C 1
ATOM 2081 O O . ARG A 1 279 ? 12.699 7.744 -18.745 1.00 89.38 279 ARG A O 1
ATOM 2088 N N . ASN A 1 280 ? 10.990 6.341 -18.379 1.00 92.81 280 ASN A N 1
ATOM 2089 C CA . ASN A 1 280 ? 10.137 6.827 -19.435 1.00 92.81 280 ASN A CA 1
ATOM 2090 C C . ASN A 1 280 ? 10.777 6.792 -20.836 1.00 92.81 280 ASN A C 1
ATOM 2092 O O . ASN A 1 280 ? 10.506 7.653 -21.682 1.00 92.81 280 ASN A O 1
ATOM 2096 N N . ILE A 1 281 ? 11.628 5.800 -21.099 1.00 94.50 281 ILE A N 1
ATOM 2097 C CA . ILE A 1 281 ? 12.358 5.689 -22.361 1.00 94.50 281 ILE A CA 1
ATOM 2098 C C . ILE A 1 281 ? 11.457 5.297 -23.532 1.00 94.50 281 ILE A C 1
ATOM 2100 O O . ILE A 1 281 ? 11.768 5.694 -24.661 1.00 94.50 281 ILE A O 1
ATOM 2104 N N . TYR A 1 282 ? 10.353 4.590 -23.281 1.00 95.06 282 TYR A N 1
ATOM 2105 C CA . TYR A 1 282 ? 9.365 4.240 -24.299 1.00 95.06 282 TYR A CA 1
ATOM 2106 C C . TYR A 1 282 ? 8.118 5.122 -24.250 1.00 95.06 282 TYR A C 1
ATOM 2108 O O . TYR A 1 282 ? 7.824 5.780 -23.247 1.00 95.06 282 TYR A O 1
ATOM 2116 N N . ARG A 1 283 ? 7.371 5.134 -25.357 1.00 94.50 283 ARG A N 1
ATOM 2117 C CA . ARG A 1 283 ? 6.025 5.707 -25.427 1.00 94.50 283 ARG A CA 1
ATOM 2118 C C . ARG A 1 283 ? 4.995 4.640 -25.027 1.00 94.50 283 ARG A C 1
ATOM 2120 O O . ARG A 1 283 ? 5.068 3.540 -25.578 1.00 94.50 283 ARG A O 1
ATOM 2127 N N . PRO A 1 284 ? 4.069 4.920 -24.089 1.00 93.12 284 PRO A N 1
ATOM 2128 C CA . PRO A 1 284 ? 3.111 3.919 -23.616 1.00 93.12 284 PRO A CA 1
ATOM 2129 C C . PRO A 1 284 ? 2.297 3.260 -24.736 1.00 93.12 284 PRO A C 1
ATOM 2131 O O . PRO A 1 284 ? 2.124 2.042 -24.742 1.00 93.12 284 PRO A O 1
ATOM 2134 N N . GLU A 1 285 ? 1.837 4.045 -25.707 1.00 94.56 285 GLU A N 1
ATOM 2135 C CA . GLU A 1 285 ? 1.043 3.584 -26.843 1.00 94.56 285 GLU A CA 1
ATOM 2136 C C . GLU A 1 285 ? 1.794 2.572 -27.721 1.00 94.56 285 GLU A C 1
ATOM 2138 O O . GLU A 1 285 ? 1.226 1.540 -28.077 1.00 94.56 285 GLU A O 1
ATOM 2143 N N . ASP A 1 286 ? 3.083 2.804 -27.985 1.00 93.94 286 ASP A N 1
ATOM 2144 C CA . ASP A 1 286 ? 3.905 1.949 -28.848 1.00 93.94 286 ASP A CA 1
ATOM 2145 C C . ASP A 1 286 ? 4.158 0.577 -28.207 1.00 93.94 286 ASP A C 1
ATOM 2147 O O . ASP A 1 286 ? 4.166 -0.454 -28.885 1.00 93.94 286 ASP A O 1
ATOM 2151 N N . VAL A 1 287 ? 4.359 0.550 -26.887 1.00 96.25 287 VAL A N 1
ATOM 2152 C CA . VAL A 1 287 ? 4.653 -0.685 -26.143 1.00 96.25 287 VAL A CA 1
ATOM 2153 C C . VAL A 1 287 ? 3.379 -1.494 -25.899 1.00 96.25 287 VAL A C 1
ATOM 2155 O O . VAL A 1 287 ? 3.374 -2.718 -26.055 1.00 96.25 287 VAL A O 1
ATOM 2158 N N . ARG A 1 288 ? 2.262 -0.822 -25.596 1.00 94.06 288 ARG A N 1
ATOM 2159 C CA . ARG A 1 288 ? 0.953 -1.476 -25.447 1.00 94.06 288 ARG A CA 1
ATOM 2160 C C . ARG A 1 288 ? 0.420 -2.015 -26.769 1.00 94.06 288 ARG A C 1
ATOM 2162 O O . ARG A 1 288 ? -0.145 -3.106 -26.774 1.00 94.06 288 ARG A O 1
ATOM 2169 N N . ALA A 1 289 ? 0.641 -1.318 -27.886 1.00 94.81 289 ALA A N 1
ATOM 2170 C CA . ALA A 1 289 ? 0.283 -1.811 -29.219 1.00 94.81 289 ALA A CA 1
ATOM 2171 C C . ALA A 1 289 ? 1.013 -3.118 -29.576 1.00 94.81 289 ALA A C 1
ATOM 2173 O O . ALA A 1 289 ? 0.459 -3.970 -30.268 1.00 94.81 289 ALA A O 1
ATOM 2174 N N . GLN A 1 290 ? 2.218 -3.319 -29.036 1.00 95.00 290 GLN A N 1
ATOM 2175 C CA . GLN A 1 290 ? 2.971 -4.574 -29.143 1.00 95.00 290 GLN A CA 1
ATOM 2176 C C . GLN A 1 290 ? 2.501 -5.644 -28.143 1.00 95.00 290 GLN A C 1
ATOM 2178 O O . GLN A 1 290 ? 3.036 -6.750 -28.100 1.00 95.00 290 GLN A O 1
ATOM 2183 N N . GLY A 1 291 ? 1.457 -5.375 -27.356 1.00 93.44 291 GLY A N 1
ATOM 2184 C CA . GLY A 1 291 ? 0.803 -6.336 -26.470 1.00 93.44 291 GLY A CA 1
ATOM 2185 C C . GLY A 1 291 ? 1.529 -6.585 -25.150 1.00 93.44 291 GLY A C 1
ATOM 2186 O O . GLY A 1 291 ? 1.378 -7.667 -24.583 1.00 93.44 291 GLY A O 1
ATOM 2187 N N . PHE A 1 292 ? 2.319 -5.623 -24.677 1.00 95.94 292 PHE A N 1
ATOM 2188 C CA . PHE A 1 292 ? 2.831 -5.620 -23.310 1.00 95.94 292 PHE A CA 1
ATOM 2189 C C . PHE A 1 292 ? 1.837 -4.961 -22.350 1.00 95.94 292 PHE A C 1
ATOM 2191 O O . PHE A 1 292 ? 1.212 -3.950 -22.681 1.00 95.94 292 PHE A O 1
ATOM 2198 N N . LYS A 1 293 ? 1.764 -5.469 -21.116 1.00 91.69 293 LYS A N 1
ATOM 2199 C CA . LYS A 1 293 ? 1.324 -4.652 -19.983 1.00 91.69 293 LYS A CA 1
ATOM 2200 C C . LYS A 1 293 ? 2.464 -3.690 -19.657 1.00 91.69 293 LYS A C 1
ATOM 2202 O O . LYS A 1 293 ? 3.552 -4.135 -19.305 1.00 91.69 293 LYS A O 1
ATOM 2207 N N . TYR A 1 294 ? 2.220 -2.397 -19.824 1.00 92.81 294 TYR A N 1
ATOM 2208 C CA . TYR A 1 294 ? 3.246 -1.368 -19.711 1.00 92.81 294 TYR A CA 1
ATOM 2209 C C . TYR A 1 294 ? 2.871 -0.336 -18.654 1.00 92.81 294 TYR A C 1
ATOM 2211 O O . TYR A 1 294 ? 1.845 0.337 -18.794 1.00 92.81 294 TYR A O 1
ATOM 2219 N N . GLU A 1 295 ? 3.739 -0.208 -17.654 1.00 87.56 295 GLU A N 1
ATOM 2220 C CA . GLU A 1 295 ? 3.665 0.786 -16.586 1.00 87.56 295 GLU A CA 1
ATOM 2221 C C . GLU A 1 295 ? 4.876 1.718 -16.675 1.00 87.56 295 GLU A C 1
ATOM 2223 O O . GLU A 1 295 ? 5.998 1.267 -16.917 1.00 87.56 295 GLU A O 1
ATOM 2228 N N . SER A 1 296 ? 4.675 3.023 -16.487 1.00 86.50 296 SER A N 1
ATOM 2229 C CA . SER A 1 296 ? 5.773 3.996 -16.483 1.00 86.50 296 SER A CA 1
ATOM 2230 C C . SER A 1 296 ? 5.475 5.193 -15.583 1.00 86.50 296 SER A C 1
ATOM 2232 O O . SER A 1 296 ? 4.339 5.389 -15.154 1.00 86.50 296 SER A O 1
ATOM 2234 N N . ILE A 1 297 ? 6.482 6.004 -15.264 1.00 77.06 297 ILE A N 1
ATOM 2235 C CA . ILE A 1 297 ? 6.341 7.057 -14.251 1.00 77.06 297 ILE A CA 1
ATOM 2236 C C . ILE A 1 297 ? 5.548 8.254 -14.788 1.00 77.06 297 ILE A C 1
ATOM 2238 O O . ILE A 1 297 ? 6.011 8.977 -15.671 1.00 77.06 297 ILE A O 1
ATOM 2242 N N . GLY A 1 298 ? 4.374 8.506 -14.202 1.00 77.12 298 GLY A N 1
ATOM 2243 C CA . GLY A 1 298 ? 3.581 9.717 -14.439 1.00 77.12 298 GLY A CA 1
ATOM 2244 C C . GLY A 1 298 ? 2.944 9.804 -15.829 1.00 77.12 298 GLY A C 1
ATOM 2245 O O . GLY A 1 298 ? 2.709 10.910 -16.316 1.00 77.12 298 GLY A O 1
ATOM 2246 N N . ARG A 1 299 ? 2.704 8.664 -16.493 1.00 74.31 299 ARG A N 1
ATOM 2247 C CA . ARG A 1 299 ? 2.099 8.601 -17.834 1.00 74.31 299 ARG A CA 1
ATOM 2248 C C . ARG A 1 299 ? 1.018 7.523 -17.886 1.00 74.31 299 ARG A C 1
ATOM 2250 O O . ARG A 1 299 ? 1.255 6.412 -17.423 1.00 74.31 299 ARG A O 1
ATOM 2257 N N . GLN A 1 300 ? -0.141 7.879 -18.452 1.00 60.28 300 GLN A N 1
ATOM 2258 C CA . GLN A 1 300 ? -1.303 6.993 -18.593 1.00 60.28 300 GLN A CA 1
ATOM 2259 C C . GLN A 1 300 ? -1.237 6.119 -19.831 1.00 60.28 300 GLN A C 1
ATOM 2261 O O . GLN A 1 300 ? -0.650 6.497 -20.864 1.00 60.28 300 GLN A O 1
#

Solvent-accessible surface area (backbone atoms only — not comparable to full-atom values): 16253 Å² total; per-residue (Å²): 98,33,35,31,25,37,20,62,45,74,68,18,41,52,51,39,33,53,42,14,69,72,68,20,42,24,37,36,22,27,78,52,56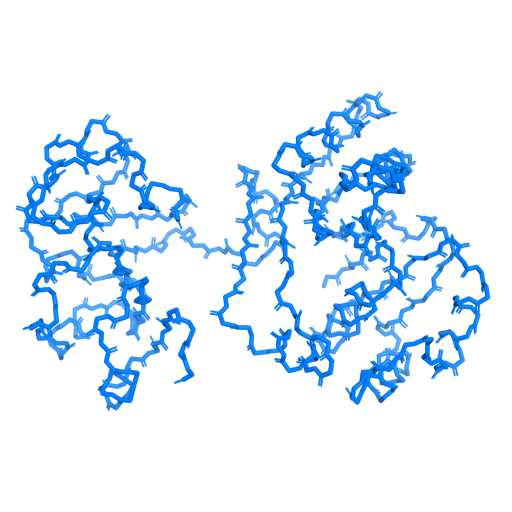,68,59,37,56,33,46,74,68,52,42,68,96,67,87,48,77,67,47,52,59,42,42,40,50,17,40,76,69,71,18,36,46,69,36,59,62,67,86,80,47,61,77,27,54,33,38,34,40,25,45,75,39,58,60,36,90,88,83,60,50,66,34,56,70,54,55,56,52,48,28,42,58,49,29,78,47,55,54,72,30,26,40,29,41,32,36,80,68,66,92,64,50,65,60,50,32,50,50,42,22,44,71,70,24,76,84,56,51,67,32,51,33,37,38,62,75,84,62,47,91,71,45,36,64,58,37,65,78,59,50,92,71,85,56,76,49,64,92,39,70,67,25,37,59,74,72,69,60,77,44,62,91,35,32,36,12,34,36,30,47,18,62,48,62,97,47,46,58,38,80,90,18,76,54,72,80,75,56,85,61,41,44,37,26,35,27,40,98,61,15,47,75,49,40,64,76,74,49,79,90,54,44,78,33,98,40,74,68,67,23,28,50,60,9,48,30,39,38,35,58,24,74,48,87,60,75,77,57,64,60,71,62,41,47,74,38,24,67,36,48,32,39,39,31,69,62,57,74,69,57,63,68,66,47,39,74,72,64,30,52,72,46,41,71,94,60,128

Mean predicted aligned error: 12.1 Å